Protein AF-A0A821XQ52-F1 (afdb_monomer)

Radius of gyration: 34.26 Å; Cα contacts (8 Å, |Δi|>4): 107; chains: 1; bounding box: 62×86×91 Å

Foldseek 3Di:
DDPPDDLVNLVVVLVVLCVVCCLQPPPPDPNVPPPVSNLVSLVVSVVSNCVPPVPDDSVVSVVVVVVVVVVVVVVVVVVVVVPPPDDDDDDDDDDDDDDDDDDDDDDDDDDPVVVVVVVVVVVVVVVVVVVDDPDDPDPPPLADPVLVVLVVVLVVLVPDPDADPVSVVVNVVSVVVSVVRSVVSVVVVLVVLQVCCCVPPVDNPVSVVVVDPDDPPCPPLDDVDDDDDDPVSVVVSVVVVVCVVPVPPPPPPDDDDDDDDDDDDDDDDDPDDPDDVVVVVVVVVVDDPDDDDDPVRDDD

Solvent-accessible surface area (backbone atoms only — not comparable to full-atom values): 19210 Å² total; per-residue (Å²): 130,84,80,79,81,48,74,67,59,44,50,51,53,34,51,54,52,53,66,76,38,47,38,75,76,38,84,85,37,84,47,36,82,36,66,66,57,32,52,56,58,46,45,55,42,35,59,55,40,35,76,78,40,79,83,69,46,63,68,55,48,50,50,51,53,50,51,52,52,50,53,51,54,50,52,56,51,54,56,66,55,64,70,75,76,76,86,91,75,90,80,89,84,91,81,85,88,81,93,76,79,96,71,88,81,80,80,81,82,77,53,72,67,61,52,51,50,53,52,52,55,49,50,53,54,50,64,67,48,70,81,60,82,84,78,78,81,82,76,72,62,69,59,47,73,71,41,51,51,45,50,51,53,48,52,56,60,66,68,49,88,78,72,54,75,65,54,52,53,51,49,55,50,44,54,55,51,37,52,54,42,45,56,47,28,51,50,52,51,52,49,49,48,40,51,50,26,38,74,77,65,71,26,67,68,58,23,52,56,72,73,48,91,69,83,72,89,68,85,79,74,82,58,99,60,78,88,69,83,47,75,66,48,48,51,50,52,52,50,52,50,51,46,62,73,66,55,67,76,74,82,79,86,80,86,80,81,88,79,89,81,89,86,90,87,85,91,78,81,87,81,71,76,80,82,54,64,70,60,52,53,58,50,58,72,68,51,77,89,67,76,80,81,54,95,82,77,68,85,133

InterPro domains:
  IPR006578 MADF domain [PF10545] (16-82)
  IPR006578 MADF domain [PS51029] (13-111)

Mean predicted aligned error: 22.9 Å

Secondary structure (DSSP, 8-state):
------HHHHHHHHHHHHHH-GGGT-TTSGGGS-HHHHHHHHHHHHHHHHTT-TT--HHHHHHHHHHHHHHHHHHHHHHHHHTTS--------------------------HHHHHHHHHHHHHHHHHHTTS-----S---S--HHHHHHHHHHHHHHH-SS--HHHHHHHHHHHHHHHHHHHHHHHHHHHHHHHHHHHHH--HHHHHHHH--S--S-SS---SSS---SHHHHHHHHHHHHHHHH--------S----------------PPP--HHHHHHHHTTS-SSPPPPTT----

pLDDT: mean 71.16, std 21.36, range [28.14, 96.19]

Structure (mmCIF, N/CA/C/O backbone):
data_AF-A0A821XQ52-F1
#
_entry.id   AF-A0A821XQ52-F1
#
loop_
_atom_site.group_PDB
_atom_site.id
_atom_site.type_symbol
_atom_site.label_atom_id
_atom_site.label_alt_id
_atom_site.label_comp_id
_atom_site.label_asym_id
_atom_site.label_entity_id
_atom_site.label_seq_id
_atom_site.pdbx_PDB_ins_code
_atom_site.Cartn_x
_atom_site.Cartn_y
_atom_site.Cartn_z
_atom_site.occupancy
_atom_site.B_iso_or_equiv
_atom_site.auth_seq_id
_atom_site.auth_comp_id
_atom_site.auth_asym_id
_atom_site.auth_atom_id
_atom_site.pdbx_PDB_model_num
ATOM 1 N N . MET A 1 1 ? -19.245 -37.315 16.514 1.00 35.66 1 MET A N 1
ATOM 2 C CA . MET A 1 1 ? -18.628 -36.003 16.804 1.00 35.66 1 MET A CA 1
ATOM 3 C C . MET A 1 1 ? -18.361 -35.359 15.457 1.00 35.66 1 MET A C 1
ATOM 5 O O . MET A 1 1 ? -17.835 -36.054 14.602 1.00 35.66 1 MET A O 1
ATOM 9 N N . ALA A 1 2 ? -18.844 -34.142 15.206 1.00 44.97 2 ALA A N 1
ATOM 10 C CA . ALA A 1 2 ? -18.609 -33.481 13.924 1.00 44.97 2 ALA A CA 1
ATOM 11 C C . ALA A 1 2 ? -17.132 -33.069 13.859 1.00 44.97 2 ALA A C 1
ATOM 13 O O . ALA A 1 2 ? -16.695 -32.294 14.709 1.00 44.97 2 ALA A O 1
ATOM 14 N N . ASP A 1 3 ? -16.378 -33.626 12.909 1.00 58.25 3 ASP A N 1
ATOM 15 C CA . ASP A 1 3 ? -15.001 -33.203 12.652 1.00 58.25 3 ASP A CA 1
ATOM 16 C C . ASP A 1 3 ? -14.993 -31.704 12.347 1.00 58.25 3 ASP A C 1
ATOM 18 O O . ASP A 1 3 ? -15.729 -31.215 11.485 1.00 58.25 3 ASP A O 1
ATOM 22 N N . ILE A 1 4 ? -14.189 -30.957 13.101 1.00 62.50 4 ILE A N 1
ATOM 23 C CA . ILE A 1 4 ? -13.993 -29.529 12.870 1.00 62.50 4 ILE A CA 1
ATOM 24 C C . ILE A 1 4 ? -13.098 -29.418 11.639 1.00 62.50 4 ILE A C 1
ATOM 26 O O . ILE A 1 4 ? -11.881 -29.541 11.745 1.00 62.50 4 ILE A O 1
ATOM 30 N N . LEU A 1 5 ? -13.717 -29.210 10.477 1.00 69.75 5 LEU A N 1
ATOM 31 C CA . LEU A 1 5 ? -13.026 -29.019 9.205 1.00 69.75 5 LEU A CA 1
ATOM 32 C C . LEU A 1 5 ? -12.037 -27.849 9.330 1.00 69.75 5 LEU A C 1
ATOM 34 O O . LEU A 1 5 ? -12.434 -26.708 9.588 1.00 69.75 5 LEU A O 1
ATOM 38 N N . THR A 1 6 ? -10.746 -28.123 9.178 1.00 83.62 6 THR A N 1
ATOM 39 C CA . THR A 1 6 ? -9.706 -27.097 9.293 1.00 83.62 6 THR A CA 1
ATOM 40 C C . THR A 1 6 ? -9.510 -26.369 7.962 1.00 83.62 6 THR A C 1
ATOM 42 O O . THR A 1 6 ? -9.661 -26.952 6.889 1.00 83.62 6 THR A O 1
ATOM 45 N N . GLU A 1 7 ? -9.105 -25.091 8.003 1.00 84.38 7 GLU A N 1
ATOM 46 C CA . GLU A 1 7 ? -8.807 -24.312 6.783 1.00 84.38 7 GLU A CA 1
ATOM 47 C C . GLU A 1 7 ? -7.778 -25.035 5.896 1.00 84.38 7 GLU A C 1
ATOM 49 O O . GLU A 1 7 ? -7.860 -25.008 4.670 1.00 84.38 7 GLU A O 1
ATOM 54 N N . ARG A 1 8 ? -6.820 -25.732 6.524 1.00 83.00 8 ARG A N 1
ATOM 55 C CA . ARG A 1 8 ? -5.781 -26.498 5.831 1.00 83.00 8 ARG A CA 1
ATOM 56 C C . ARG A 1 8 ? -6.376 -27.606 4.962 1.00 83.00 8 ARG A C 1
ATOM 58 O O . ARG A 1 8 ? -5.955 -27.741 3.819 1.00 83.00 8 ARG A O 1
ATOM 65 N N . GLU A 1 9 ? -7.322 -28.381 5.482 1.00 84.69 9 GLU A N 1
ATOM 66 C CA . GLU A 1 9 ? -7.940 -29.499 4.753 1.00 84.69 9 GLU A CA 1
ATOM 67 C C . GLU A 1 9 ? -8.719 -28.998 3.538 1.00 84.69 9 GLU A C 1
ATOM 69 O O . GLU A 1 9 ? -8.549 -29.505 2.432 1.00 84.69 9 GLU A O 1
ATOM 74 N N . VAL A 1 10 ? -9.463 -27.905 3.703 1.00 85.62 10 VAL A N 1
ATOM 75 C CA . VAL A 1 10 ? -10.204 -27.282 2.599 1.00 85.62 10 VAL A CA 1
ATOM 76 C C . VAL A 1 10 ? -9.278 -26.754 1.506 1.00 85.62 10 VAL A C 1
ATOM 78 O O . VAL A 1 10 ? -9.606 -26.836 0.323 1.00 85.62 10 VAL A O 1
ATOM 81 N N . LEU A 1 11 ? -8.103 -26.232 1.864 1.00 87.69 11 LEU A N 1
ATOM 82 C CA . LEU A 1 11 ? -7.122 -25.780 0.876 1.00 87.69 11 LEU A CA 1
ATOM 83 C C . LEU A 1 11 ? -6.471 -26.933 0.111 1.00 87.69 11 LEU A C 1
ATOM 85 O O . LEU A 1 11 ? -6.160 -26.763 -1.068 1.00 87.69 11 LEU A O 1
ATOM 89 N N . VAL A 1 12 ? -6.298 -28.095 0.743 1.00 88.12 12 VAL A N 1
ATOM 90 C CA . VAL A 1 12 ? -5.835 -29.310 0.059 1.00 88.12 12 VAL A CA 1
ATOM 91 C C . VAL A 1 12 ? -6.861 -29.751 -0.984 1.00 88.12 12 VAL A C 1
ATOM 93 O O . VAL A 1 12 ? -6.487 -29.990 -2.132 1.00 88.12 12 VAL A O 1
ATOM 96 N N . ASP A 1 13 ? -8.147 -29.757 -0.633 1.00 83.44 13 ASP A N 1
ATOM 97 C CA . ASP A 1 13 ? -9.227 -30.088 -1.571 1.00 83.44 13 ASP A CA 1
ATOM 98 C C . ASP A 1 13 ? -9.314 -29.075 -2.725 1.00 83.44 13 ASP A C 1
ATOM 100 O O . ASP A 1 13 ? -9.458 -29.446 -3.891 1.00 83.44 13 ASP A O 1
ATOM 104 N N . VAL A 1 14 ? -9.150 -27.781 -2.429 1.00 86.25 14 VAL A N 1
ATOM 105 C CA . VAL A 1 14 ? -9.081 -26.714 -3.443 1.00 86.25 14 VAL A CA 1
ATOM 106 C C . VAL A 1 14 ? -7.899 -26.915 -4.393 1.00 86.25 14 VAL A C 1
ATOM 108 O O . VAL A 1 14 ? -8.052 -26.696 -5.595 1.00 86.25 14 VAL A O 1
ATOM 111 N N . LEU A 1 15 ? -6.732 -27.325 -3.888 1.00 88.69 15 LEU A N 1
ATOM 112 C CA . LEU A 1 15 ? -5.552 -27.610 -4.710 1.00 88.69 15 LEU A CA 1
ATOM 113 C C . LEU A 1 15 ? -5.745 -28.848 -5.590 1.00 88.69 15 LEU A C 1
ATOM 115 O O . LEU A 1 15 ? -5.344 -28.818 -6.754 1.00 88.69 15 LEU A O 1
ATOM 119 N N . ALA A 1 16 ? -6.374 -29.900 -5.059 1.00 86.88 16 ALA A N 1
ATOM 120 C CA . ALA A 1 16 ? -6.722 -31.093 -5.826 1.00 86.88 16 ALA A CA 1
ATOM 121 C C . ALA A 1 16 ? -7.652 -30.731 -6.994 1.00 86.88 16 ALA A C 1
ATOM 123 O O . ALA A 1 16 ? -7.306 -30.972 -8.148 1.00 86.88 16 ALA A O 1
ATOM 124 N N . LEU A 1 17 ? -8.745 -30.015 -6.708 1.00 83.94 17 LEU A N 1
ATOM 125 C CA . LEU A 1 17 ? -9.670 -29.523 -7.732 1.00 83.94 17 LEU A CA 1
ATOM 126 C C . LEU A 1 17 ? -8.962 -28.638 -8.759 1.00 83.94 17 LEU A C 1
ATOM 128 O O . LEU A 1 17 ? -9.142 -28.802 -9.957 1.00 83.94 17 LEU A O 1
ATOM 132 N N . TYR A 1 18 ? -8.132 -27.699 -8.311 1.00 87.00 18 TYR A N 1
ATOM 133 C CA . TYR A 1 18 ? -7.408 -26.800 -9.204 1.00 87.00 18 TYR A CA 1
ATOM 134 C C . TYR A 1 18 ? -6.480 -27.548 -10.180 1.00 87.00 18 TYR A C 1
ATOM 136 O O . TYR A 1 18 ? -6.366 -27.136 -11.337 1.00 87.00 18 TYR A O 1
ATOM 144 N N . LYS A 1 19 ? -5.859 -28.654 -9.752 1.00 86.56 19 LYS A N 1
ATOM 145 C CA . LYS A 1 19 ? -5.036 -29.505 -10.622 1.00 86.56 19 LYS A CA 1
ATOM 146 C C . LYS A 1 19 ? -5.864 -30.159 -11.733 1.00 86.56 19 LYS A C 1
ATOM 148 O O . LYS A 1 19 ? -5.394 -30.211 -12.867 1.00 86.56 19 LYS A O 1
ATOM 153 N N . ASP A 1 20 ? -7.097 -30.558 -11.432 1.00 85.62 20 ASP A N 1
ATOM 154 C CA . ASP A 1 20 ? -8.002 -31.240 -12.367 1.00 85.62 20 ASP A CA 1
ATOM 155 C C . ASP A 1 20 ? -8.626 -30.306 -13.422 1.00 85.62 20 ASP A C 1
ATOM 157 O O . ASP A 1 20 ? -9.220 -30.773 -14.394 1.00 85.62 20 ASP A O 1
ATOM 161 N N . PHE A 1 21 ? -8.468 -28.982 -13.285 1.00 85.25 21 PHE A N 1
ATOM 162 C CA . PHE A 1 21 ? -8.958 -27.993 -14.253 1.00 85.25 21 PHE A CA 1
ATOM 163 C C . PHE A 1 21 ? -7.809 -27.337 -15.044 1.00 85.25 21 PHE A C 1
ATOM 165 O O . PHE A 1 21 ? -7.445 -26.193 -14.749 1.00 85.25 21 PHE A O 1
ATOM 172 N N . PRO A 1 22 ? -7.278 -27.985 -16.103 1.00 86.38 22 PRO A N 1
ATOM 173 C CA . PRO A 1 22 ? -6.181 -27.445 -16.918 1.00 86.38 22 PRO A CA 1
ATOM 174 C C . PRO A 1 22 ? -6.518 -26.089 -17.547 1.00 86.38 22 PRO A C 1
ATOM 176 O O . PRO A 1 22 ? -5.654 -25.228 -17.653 1.00 86.38 22 PRO A O 1
ATOM 179 N N . CYS A 1 23 ? -7.794 -25.805 -17.827 1.00 86.50 23 CYS A N 1
ATOM 180 C CA . CYS A 1 23 ? -8.235 -24.484 -18.291 1.00 86.50 23 CYS A CA 1
ATOM 181 C C . CYS A 1 23 ? -7.887 -23.310 -17.344 1.00 86.50 23 CYS A C 1
ATOM 183 O O . CYS A 1 23 ? -7.965 -22.152 -17.754 1.00 86.50 23 CYS A O 1
ATOM 185 N N . LEU A 1 24 ? -7.509 -23.571 -16.085 1.00 86.81 24 LEU A N 1
ATOM 186 C CA . LEU A 1 24 ? -7.112 -22.548 -15.113 1.00 86.81 24 LEU A CA 1
ATOM 187 C C . LEU A 1 24 ? -5.610 -22.245 -15.099 1.00 86.81 24 LEU A C 1
ATOM 189 O O . LEU A 1 24 ? -5.211 -21.210 -14.547 1.00 86.81 24 LEU A O 1
ATOM 193 N N . TRP A 1 25 ? -4.776 -23.128 -15.647 1.00 89.12 25 TRP A N 1
ATOM 194 C CA . TRP A 1 25 ? -3.326 -23.057 -15.461 1.00 89.12 25 TRP A CA 1
ATOM 195 C C . TRP A 1 25 ? -2.493 -23.492 -16.661 1.00 89.12 25 TRP A C 1
ATOM 197 O O . TRP A 1 25 ? -1.389 -22.977 -16.812 1.00 89.12 25 TRP A O 1
ATOM 207 N N . ASP A 1 26 ? -3.008 -24.366 -17.519 1.00 87.56 26 ASP A N 1
ATOM 208 C CA . ASP A 1 26 ? -2.356 -24.748 -18.763 1.00 87.56 26 ASP A CA 1
ATOM 209 C C . ASP A 1 26 ? -2.713 -23.753 -19.868 1.00 87.56 26 ASP A C 1
ATOM 211 O O . ASP A 1 26 ? -3.860 -23.652 -20.304 1.00 87.56 26 ASP A O 1
ATOM 215 N N . THR A 1 27 ? -1.706 -23.013 -20.324 1.00 87.88 27 THR A N 1
ATOM 216 C CA . THR A 1 27 ? -1.820 -22.047 -21.421 1.00 87.88 27 THR A CA 1
ATOM 217 C C . THR A 1 27 ? -2.123 -22.695 -22.767 1.00 87.88 27 THR A C 1
ATOM 219 O O . THR A 1 27 ? -2.628 -22.014 -23.656 1.00 87.88 27 THR A O 1
ATOM 222 N N . SER A 1 28 ? -1.814 -23.984 -22.917 1.00 89.06 28 SER A N 1
ATOM 223 C CA . SER A 1 28 ? -2.001 -24.754 -24.151 1.00 89.06 28 SER A CA 1
ATOM 224 C C . SER A 1 28 ? -3.420 -25.308 -24.280 1.00 89.06 28 SER A C 1
ATOM 226 O O . SER A 1 28 ? -3.830 -25.725 -25.360 1.00 89.06 28 SER A O 1
ATOM 228 N N . HIS A 1 29 ? -4.189 -25.309 -23.189 1.00 85.38 29 HIS A N 1
ATOM 229 C CA . HIS A 1 29 ? -5.531 -25.867 -23.161 1.00 85.38 29 HIS A CA 1
ATOM 230 C C . HIS A 1 29 ? -6.527 -24.963 -23.906 1.00 85.38 29 HIS A C 1
ATOM 232 O O . HIS A 1 29 ? -6.621 -23.766 -23.638 1.00 85.38 29 HIS A O 1
ATOM 238 N N . GLU A 1 30 ? -7.366 -25.537 -24.770 1.00 84.56 30 GLU A N 1
ATOM 239 C CA . GLU A 1 30 ? -8.312 -24.802 -25.634 1.00 84.56 30 GLU A CA 1
ATOM 240 C C . GLU A 1 30 ? -9.220 -23.832 -24.854 1.00 84.56 30 GLU A C 1
ATOM 242 O O . GLU A 1 30 ? -9.450 -22.683 -25.236 1.00 84.56 30 GLU A O 1
ATOM 247 N N . LEU A 1 31 ? -9.705 -24.278 -23.692 1.00 81.50 31 LEU A N 1
ATOM 248 C CA . LEU A 1 31 ? -10.578 -23.489 -22.819 1.00 81.50 31 LEU A CA 1
ATOM 249 C C . LEU A 1 31 ? -9.848 -22.448 -21.947 1.00 81.50 31 LEU A C 1
ATOM 251 O O . LEU A 1 31 ? -10.515 -21.710 -21.221 1.00 81.50 31 LEU A O 1
ATOM 255 N N . TYR A 1 32 ? -8.515 -22.348 -22.006 1.00 81.44 32 TYR A N 1
ATOM 256 C CA . TYR A 1 32 ? -7.740 -21.372 -21.228 1.00 81.44 32 TYR A CA 1
ATOM 257 C C . TYR A 1 32 ? -8.038 -19.926 -21.646 1.00 81.44 32 TYR A C 1
ATOM 259 O O . TYR A 1 32 ? -8.211 -19.033 -20.809 1.00 81.44 32 TYR A O 1
ATOM 267 N N . CYS A 1 33 ? -8.173 -19.685 -22.951 1.00 81.31 33 CYS A N 1
ATOM 268 C CA . CYS A 1 33 ? -8.518 -18.368 -23.488 1.00 81.31 33 CYS A CA 1
ATOM 269 C C . CYS A 1 33 ? -9.992 -17.998 -23.241 1.00 81.31 33 CYS A C 1
ATOM 271 O O . CYS A 1 33 ? -10.353 -16.818 -23.267 1.00 81.31 33 CYS A O 1
ATOM 273 N N . ASN A 1 34 ? -10.852 -18.976 -22.935 1.00 86.44 34 ASN A N 1
ATOM 274 C CA . ASN A 1 34 ? -12.275 -18.752 -22.715 1.00 86.44 34 ASN A CA 1
ATOM 275 C C . ASN A 1 34 ? -12.549 -18.237 -21.287 1.00 86.44 34 ASN A C 1
ATOM 277 O O . ASN A 1 34 ? -12.426 -18.947 -20.284 1.00 86.44 34 ASN A O 1
ATOM 281 N N . ARG A 1 35 ? -12.963 -16.968 -21.182 1.00 84.69 35 ARG A N 1
ATOM 282 C CA . ARG A 1 35 ? -13.278 -16.311 -19.902 1.00 84.69 35 ARG A CA 1
ATOM 283 C C . ARG A 1 35 ? -14.399 -17.016 -19.134 1.00 84.69 35 ARG A C 1
ATOM 285 O O . ARG A 1 35 ? -14.292 -17.151 -17.915 1.00 84.69 35 ARG A O 1
ATOM 292 N N . ASP A 1 36 ? -15.438 -17.462 -19.824 1.00 83.06 36 ASP A N 1
ATOM 293 C CA . ASP A 1 36 ? -16.618 -18.055 -19.197 1.00 83.06 36 ASP A CA 1
ATOM 294 C C . ASP A 1 36 ? -16.350 -19.488 -18.749 1.00 83.06 36 ASP A C 1
ATOM 296 O O . ASP A 1 36 ? -16.793 -19.892 -17.6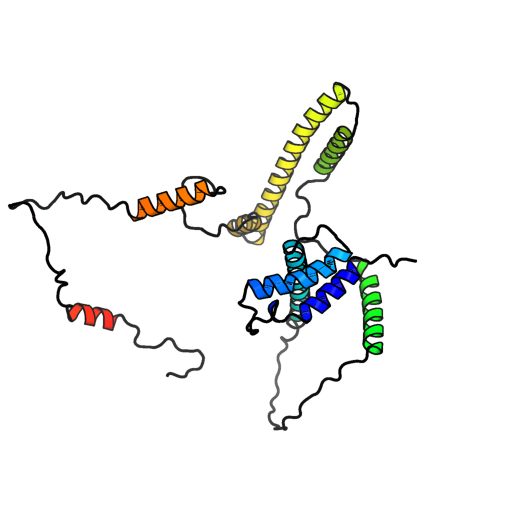75 1.00 83.06 36 ASP A O 1
ATOM 300 N N . ALA A 1 37 ? -15.560 -20.246 -19.514 1.00 79.81 37 ALA A N 1
ATOM 301 C CA . ALA A 1 37 ? -15.082 -21.562 -19.094 1.00 79.81 37 ALA A CA 1
ATOM 302 C C . ALA A 1 37 ? -14.232 -21.469 -17.815 1.00 79.81 37 ALA A C 1
ATOM 304 O O . ALA A 1 37 ? -14.494 -22.189 -16.853 1.00 79.81 37 ALA A O 1
ATOM 305 N N . ARG A 1 38 ? -13.296 -20.512 -17.742 1.00 86.25 38 ARG A N 1
ATOM 306 C CA . ARG A 1 38 ? -12.479 -20.291 -16.536 1.00 86.25 38 ARG A CA 1
ATOM 307 C C . ARG A 1 38 ? -13.288 -19.842 -15.327 1.00 86.25 38 ARG A C 1
ATOM 309 O O . ARG A 1 38 ? -13.040 -20.304 -14.218 1.00 86.25 38 ARG A O 1
ATOM 316 N N . ASN A 1 39 ? -14.246 -18.934 -15.510 1.00 87.56 39 ASN A N 1
ATOM 317 C CA . ASN A 1 39 ? -15.094 -18.490 -14.403 1.00 87.56 39 ASN A CA 1
ATOM 318 C C . ASN A 1 39 ? -15.976 -19.631 -13.876 1.00 87.56 39 ASN A C 1
ATOM 320 O O . ASN A 1 39 ? -16.121 -19.752 -12.662 1.00 87.56 39 ASN A O 1
ATOM 324 N N . ARG A 1 40 ? -16.505 -20.490 -14.762 1.00 85.94 40 ARG A N 1
ATOM 325 C CA . ARG A 1 40 ? -17.231 -21.707 -14.369 1.00 85.94 40 ARG A CA 1
ATOM 326 C C . ARG A 1 40 ? -16.332 -22.681 -13.608 1.00 85.94 40 ARG A C 1
ATOM 328 O O . ARG A 1 40 ? -16.716 -23.137 -12.540 1.00 85.94 40 ARG A O 1
ATOM 335 N N . ALA A 1 41 ? -15.119 -22.930 -14.096 1.00 84.88 41 ALA A N 1
ATOM 336 C CA . ALA A 1 41 ? -14.163 -23.801 -13.414 1.00 84.88 41 ALA A CA 1
ATOM 337 C C . ALA A 1 41 ? -13.756 -23.264 -12.029 1.00 84.88 41 ALA A C 1
ATOM 339 O O . ALA A 1 41 ? -13.658 -24.035 -11.086 1.00 84.88 41 ALA A O 1
ATOM 340 N N . LEU A 1 42 ? -13.600 -21.945 -11.854 1.00 87.31 42 LEU A N 1
ATOM 341 C CA . LEU A 1 42 ? -13.282 -21.331 -10.551 1.00 87.31 42 LEU A CA 1
ATOM 342 C C . LEU A 1 42 ? -14.433 -21.349 -9.541 1.00 87.31 42 LEU A C 1
ATOM 344 O O . LEU A 1 42 ? -14.193 -21.199 -8.341 1.00 87.31 42 LEU A O 1
ATOM 348 N N . GLN A 1 43 ? -15.669 -21.521 -10.003 1.00 87.50 43 GLN A N 1
ATOM 349 C CA . GLN A 1 43 ? -16.825 -21.649 -9.125 1.00 87.50 43 GLN A CA 1
ATOM 350 C C . GLN A 1 43 ? -16.755 -22.954 -8.312 1.00 87.50 43 GLN A C 1
ATOM 352 O O . GLN A 1 43 ? -17.134 -22.957 -7.147 1.00 87.50 43 GLN A O 1
ATOM 357 N N . ILE A 1 44 ? -16.153 -24.012 -8.864 1.00 81.88 44 ILE A N 1
ATOM 358 C CA . ILE A 1 44 ? -16.046 -25.327 -8.216 1.00 81.88 44 ILE A CA 1
ATOM 359 C C . ILE A 1 44 ? -15.117 -25.285 -6.977 1.00 81.88 44 ILE A C 1
ATOM 361 O O . ILE A 1 44 ? -15.570 -25.633 -5.883 1.00 81.88 44 ILE A O 1
ATOM 365 N N . PRO A 1 45 ? -13.868 -24.773 -7.052 1.00 84.88 45 PRO A N 1
ATOM 366 C CA . PRO A 1 45 ? -13.046 -24.546 -5.862 1.00 84.88 45 PRO A CA 1
ATOM 367 C C . PRO A 1 45 ? -13.655 -23.548 -4.870 1.00 84.88 45 PRO A C 1
ATOM 369 O O . PRO A 1 45 ? -13.436 -23.661 -3.666 1.00 84.88 45 PRO A O 1
ATOM 372 N N . ARG A 1 46 ? -14.440 -22.572 -5.346 1.00 89.25 46 ARG A N 1
ATOM 373 C CA . ARG A 1 46 ? -15.158 -21.634 -4.472 1.00 89.25 46 ARG A CA 1
ATOM 374 C C . ARG A 1 46 ? -16.249 -22.325 -3.667 1.00 89.25 46 ARG A C 1
ATOM 376 O O . ARG A 1 46 ? -16.349 -22.074 -2.470 1.00 89.25 46 ARG A O 1
ATOM 383 N N . ASP A 1 47 ? -17.017 -23.210 -4.286 1.00 83.00 47 ASP A N 1
ATOM 384 C CA . ASP A 1 47 ? -18.044 -23.986 -3.594 1.00 83.00 47 ASP A CA 1
ATOM 385 C C . ASP A 1 47 ? -17.411 -24.929 -2.562 1.00 83.00 47 ASP A C 1
ATOM 387 O O . ASP A 1 47 ? -17.916 -25.047 -1.444 1.00 83.00 47 ASP A O 1
ATOM 391 N N . CYS A 1 48 ? -16.243 -25.502 -2.870 1.00 81.25 48 CYS A N 1
ATOM 392 C CA . CYS A 1 48 ? -15.446 -26.259 -1.904 1.00 81.25 48 CYS A CA 1
ATOM 393 C C . CYS A 1 48 ? -15.022 -25.393 -0.706 1.00 81.25 48 CYS A C 1
ATOM 395 O O . CYS A 1 48 ? -15.238 -25.771 0.443 1.00 81.25 48 CYS A O 1
ATOM 397 N N . HIS A 1 49 ? -14.503 -24.190 -0.961 1.00 83.62 49 HIS A N 1
ATOM 398 C CA . HIS A 1 49 ? -14.084 -23.271 0.099 1.00 83.62 49 HIS A CA 1
ATOM 399 C C . HIS A 1 49 ? -15.259 -22.695 0.907 1.00 83.62 49 HIS A C 1
ATOM 401 O O . HIS A 1 49 ? -15.109 -22.360 2.084 1.00 83.62 49 HIS A O 1
ATOM 407 N N . SER A 1 50 ? -16.453 -22.616 0.312 1.00 85.12 50 SER A N 1
ATOM 408 C CA . SER A 1 50 ? -17.662 -22.139 0.992 1.00 85.12 50 SER A CA 1
ATOM 409 C C . SER A 1 50 ? -18.108 -23.033 2.155 1.00 85.12 50 SER A C 1
ATOM 411 O O . SER A 1 50 ? -18.834 -22.572 3.036 1.00 85.12 50 SER A O 1
ATOM 413 N N . ARG A 1 51 ? -17.634 -24.290 2.185 1.00 80.00 51 ARG A N 1
ATOM 414 C CA . ARG A 1 51 ? -17.840 -25.238 3.292 1.00 80.00 51 ARG A CA 1
ATOM 415 C C . ARG A 1 51 ? -17.157 -24.787 4.585 1.00 80.00 51 ARG A C 1
ATOM 417 O O . ARG A 1 51 ? -17.624 -25.149 5.658 1.00 80.00 51 ARG A O 1
ATOM 424 N N . PHE A 1 52 ? -16.090 -23.996 4.471 1.00 81.94 52 PHE A N 1
ATOM 425 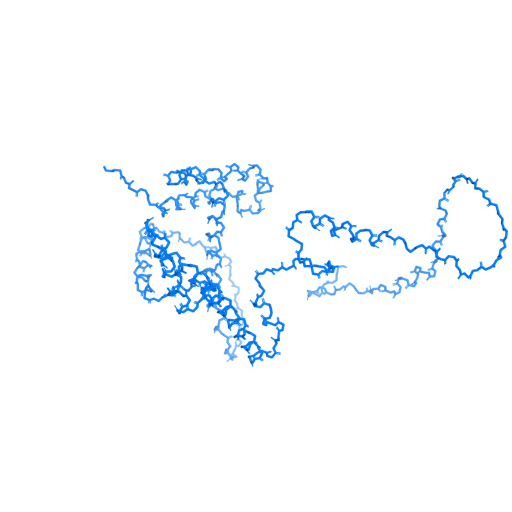C CA . PHE A 1 52 ? -15.376 -23.387 5.594 1.00 81.94 52 PHE A CA 1
ATOM 426 C C . PHE A 1 52 ? -15.797 -21.926 5.799 1.00 81.94 52 PHE A C 1
ATOM 428 O O . PHE A 1 52 ? -16.244 -21.561 6.881 1.00 81.94 52 PHE A O 1
ATOM 435 N N . ASP A 1 53 ? -15.756 -21.114 4.735 1.00 83.44 53 ASP A N 1
ATOM 436 C CA . ASP A 1 53 ? -16.103 -19.688 4.782 1.00 83.44 53 ASP A CA 1
ATOM 437 C C . ASP A 1 53 ? -17.289 -19.365 3.871 1.00 83.44 53 ASP A C 1
ATOM 439 O O . ASP A 1 53 ? -17.150 -19.167 2.662 1.00 83.44 53 ASP A O 1
ATOM 443 N N . ARG A 1 54 ? -18.480 -19.227 4.464 1.00 83.56 54 ARG A N 1
ATOM 444 C CA . ARG A 1 54 ? -19.732 -18.997 3.718 1.00 83.56 54 ARG A CA 1
ATOM 445 C C . ARG A 1 54 ? -19.768 -17.672 2.939 1.00 83.56 54 ARG A C 1
ATOM 447 O O . ARG A 1 54 ? -20.573 -17.524 2.023 1.00 83.56 54 ARG A O 1
ATOM 454 N N . SER A 1 55 ? -18.918 -16.707 3.287 1.00 85.31 55 SER A N 1
ATOM 455 C CA . SER A 1 55 ? -18.847 -15.382 2.656 1.00 85.31 55 SER A CA 1
ATOM 456 C C . SER A 1 55 ? -17.829 -15.284 1.513 1.00 85.31 55 SER A C 1
ATOM 458 O O . SER A 1 55 ? -17.682 -14.205 0.935 1.00 85.31 55 SER A O 1
ATOM 460 N N . ILE A 1 56 ? -17.129 -16.373 1.164 1.00 86.81 56 ILE A N 1
ATOM 461 C CA . ILE A 1 56 ? -16.032 -16.307 0.197 1.00 86.81 56 ILE A CA 1
ATOM 462 C C . ILE A 1 56 ? -16.508 -16.013 -1.236 1.00 86.81 56 ILE A C 1
ATOM 464 O O . ILE A 1 56 ? -17.411 -16.661 -1.787 1.00 86.81 56 ILE A O 1
ATOM 468 N N . THR A 1 57 ? -15.861 -15.032 -1.873 1.00 92.31 57 THR A N 1
ATOM 469 C CA . THR A 1 57 ? -16.108 -14.680 -3.275 1.00 92.31 57 THR A CA 1
ATOM 470 C C . THR A 1 57 ? -15.132 -15.388 -4.216 1.00 92.31 57 THR A C 1
ATOM 472 O O . THR A 1 57 ? -14.030 -15.781 -3.836 1.00 92.31 57 THR A O 1
ATOM 475 N N . VAL A 1 58 ? -15.488 -15.496 -5.501 1.00 87.94 58 VAL A N 1
ATOM 476 C CA . VAL A 1 58 ? -14.594 -16.052 -6.540 1.00 87.94 58 VAL A CA 1
ATOM 477 C C . VAL A 1 58 ? -13.264 -15.285 -6.614 1.00 87.94 58 VAL A C 1
ATOM 479 O O . VAL A 1 58 ? -12.221 -15.865 -6.907 1.00 87.94 58 VAL A O 1
ATOM 482 N N . ASN A 1 59 ? -13.269 -13.982 -6.314 1.00 90.81 59 ASN A N 1
ATOM 483 C CA . ASN A 1 59 ? -12.051 -13.172 -6.289 1.00 90.81 59 ASN A CA 1
ATOM 484 C C . ASN A 1 59 ? -11.123 -13.540 -5.127 1.00 90.81 59 ASN A C 1
ATOM 486 O O . ASN A 1 59 ? -9.907 -13.447 -5.279 1.00 90.81 59 ASN A O 1
ATOM 490 N N . ASP A 1 60 ? -11.667 -13.975 -3.995 1.00 90.94 60 ASP A N 1
ATOM 491 C CA . ASP A 1 60 ? -10.867 -14.387 -2.841 1.00 90.94 60 ASP A CA 1
ATOM 492 C C . ASP A 1 60 ? -10.201 -15.740 -3.095 1.00 90.94 60 ASP A C 1
ATOM 494 O O . ASP A 1 60 ? -9.018 -15.903 -2.812 1.00 90.94 60 ASP A O 1
ATOM 498 N N . VAL A 1 61 ? -10.903 -16.660 -3.761 1.00 89.25 61 VAL A N 1
ATOM 499 C CA . VAL A 1 61 ? -10.329 -17.934 -4.226 1.00 89.25 61 VAL A CA 1
ATOM 500 C C . VAL A 1 61 ? -9.235 -17.695 -5.265 1.00 89.25 61 VAL A C 1
ATOM 502 O O . VAL A 1 61 ? -8.155 -18.269 -5.159 1.00 89.25 61 VAL A O 1
ATOM 505 N N . LYS A 1 62 ? -9.453 -16.778 -6.222 1.00 91.38 62 LYS A N 1
ATOM 506 C CA . LYS A 1 62 ? -8.407 -16.348 -7.171 1.00 91.38 62 LYS A CA 1
ATOM 507 C C . LYS A 1 62 ? -7.173 -15.814 -6.444 1.00 91.38 62 LYS A C 1
ATOM 509 O O . LYS A 1 62 ? -6.059 -16.201 -6.783 1.00 91.38 62 LYS A O 1
ATOM 514 N N . LYS A 1 63 ? -7.360 -14.953 -5.435 1.00 92.75 63 LYS A N 1
ATOM 515 C CA . LYS A 1 63 ? -6.256 -14.440 -4.608 1.00 92.75 63 LYS A CA 1
ATOM 516 C C . LYS A 1 63 ? -5.554 -15.562 -3.848 1.00 92.75 63 LYS A C 1
ATOM 518 O O . LYS A 1 63 ? -4.332 -15.562 -3.793 1.00 92.75 63 LYS A O 1
ATOM 523 N N . LYS A 1 64 ? -6.296 -16.522 -3.289 1.00 91.88 64 LYS A N 1
ATOM 524 C CA . LYS A 1 64 ? -5.717 -17.662 -2.568 1.00 91.88 64 LYS A CA 1
ATOM 525 C C . LYS A 1 64 ? -4.862 -18.523 -3.499 1.00 91.88 64 LYS A C 1
ATOM 527 O O . LYS A 1 64 ? -3.725 -18.819 -3.154 1.00 91.88 64 LYS A O 1
ATOM 532 N N . ILE A 1 65 ? -5.362 -18.838 -4.695 1.00 91.94 65 ILE A N 1
ATOM 533 C CA . ILE A 1 65 ? -4.613 -19.568 -5.730 1.00 91.94 65 ILE A CA 1
ATOM 534 C C . ILE A 1 65 ? -3.363 -18.793 -6.152 1.00 91.94 65 ILE A C 1
ATOM 536 O O . ILE A 1 65 ? -2.286 -19.377 -6.225 1.00 91.94 65 ILE A O 1
ATOM 540 N N . GLU A 1 66 ? -3.466 -17.483 -6.387 1.00 91.06 66 GLU A N 1
ATOM 541 C CA . GLU A 1 66 ? -2.303 -16.681 -6.780 1.00 91.06 66 GLU A CA 1
ATOM 542 C C . GLU A 1 66 ? -1.252 -16.601 -5.667 1.00 91.06 66 GLU A C 1
ATOM 544 O O . GLU A 1 66 ? -0.061 -16.721 -5.942 1.00 91.06 66 GLU A O 1
ATOM 549 N N . ASN A 1 67 ? -1.677 -16.490 -4.407 1.00 91.00 67 ASN A N 1
ATOM 550 C CA . ASN A 1 67 ? -0.771 -16.553 -3.263 1.00 91.00 67 ASN A CA 1
ATOM 551 C C . ASN A 1 67 ? -0.065 -17.916 -3.179 1.00 91.00 67 ASN A C 1
ATOM 553 O O . ASN A 1 67 ? 1.141 -17.953 -2.956 1.00 91.00 67 ASN A O 1
ATOM 557 N N . MET A 1 68 ? -0.785 -19.023 -3.407 1.00 89.94 68 MET A N 1
ATOM 558 C CA . MET A 1 68 ? -0.194 -20.370 -3.439 1.00 89.94 68 MET A CA 1
ATOM 559 C C . MET A 1 68 ? 0.818 -20.518 -4.585 1.00 89.94 68 MET A C 1
ATOM 561 O O . MET A 1 68 ? 1.913 -21.028 -4.374 1.00 89.94 68 MET A O 1
ATOM 565 N N . ARG A 1 69 ? 0.511 -19.997 -5.782 1.00 88.94 69 ARG A N 1
ATOM 566 C CA . ARG A 1 69 ? 1.457 -19.960 -6.914 1.00 88.94 69 ARG A CA 1
ATOM 567 C C . ARG A 1 69 ? 2.688 -19.109 -6.608 1.00 88.94 69 ARG A C 1
ATOM 569 O O . ARG A 1 69 ? 3.793 -19.472 -6.996 1.00 88.94 69 ARG A O 1
ATOM 576 N N . ALA A 1 70 ? 2.505 -17.958 -5.963 1.00 86.12 70 ALA A N 1
ATOM 577 C CA . ALA A 1 70 ? 3.600 -17.068 -5.602 1.00 86.12 70 ALA A CA 1
ATOM 578 C C . ALA A 1 70 ? 4.543 -17.717 -4.582 1.00 86.12 70 ALA A C 1
ATOM 580 O O . ALA A 1 70 ? 5.752 -17.663 -4.790 1.00 86.12 70 ALA A O 1
ATOM 581 N N . ALA A 1 71 ? 3.993 -18.372 -3.554 1.00 86.38 71 ALA A N 1
ATOM 582 C CA . ALA A 1 71 ? 4.766 -19.143 -2.584 1.00 86.38 71 ALA A CA 1
ATOM 583 C C . ALA A 1 71 ? 5.555 -20.270 -3.270 1.00 86.38 71 ALA A C 1
ATOM 585 O O . ALA A 1 71 ? 6.772 -20.330 -3.135 1.00 86.38 71 ALA A O 1
ATOM 586 N N . TYR A 1 72 ? 4.895 -21.062 -4.123 1.00 87.56 72 TYR A N 1
ATOM 587 C CA . TYR A 1 72 ? 5.547 -22.137 -4.878 1.00 87.56 72 TYR A CA 1
ATOM 588 C C . TYR A 1 72 ? 6.691 -21.636 -5.778 1.00 87.56 72 TYR A C 1
ATOM 590 O O . TYR A 1 72 ? 7.778 -22.202 -5.796 1.00 87.56 72 TYR A O 1
ATOM 598 N N . ARG A 1 73 ? 6.483 -20.531 -6.510 1.00 86.00 73 ARG A N 1
ATOM 599 C CA . ARG A 1 73 ? 7.538 -19.927 -7.347 1.00 86.00 73 ARG A CA 1
ATOM 600 C C . ARG A 1 73 ? 8.713 -19.409 -6.523 1.00 86.00 73 ARG A C 1
ATOM 602 O O . ARG A 1 73 ? 9.830 -19.395 -7.027 1.00 86.00 73 ARG A O 1
ATOM 609 N N . GLN A 1 74 ? 8.463 -18.926 -5.309 1.00 76.31 74 GLN A N 1
ATOM 610 C CA . GLN A 1 74 ? 9.527 -18.474 -4.425 1.00 76.31 74 GLN A CA 1
ATOM 611 C C . GLN A 1 74 ? 10.380 -19.659 -3.961 1.00 76.31 74 GLN A C 1
ATOM 613 O O . GLN A 1 74 ? 11.594 -19.600 -4.123 1.00 76.31 74 GLN A O 1
ATOM 618 N N . GLU A 1 75 ? 9.749 -20.734 -3.489 1.00 80.00 75 GLU A N 1
ATOM 619 C CA . GLU A 1 75 ? 10.432 -21.955 -3.040 1.00 80.00 75 GLU A CA 1
ATOM 620 C C . GLU A 1 75 ? 11.247 -22.600 -4.177 1.00 80.00 75 GLU A C 1
ATOM 622 O O . GLU A 1 75 ? 12.445 -22.826 -4.023 1.00 80.00 75 GLU A O 1
ATOM 627 N N . ASN A 1 76 ? 10.663 -22.757 -5.371 1.00 76.94 76 ASN A N 1
ATOM 628 C CA . ASN A 1 76 ? 11.386 -23.290 -6.535 1.00 76.94 76 ASN A CA 1
ATOM 629 C C . ASN A 1 76 ? 12.557 -22.399 -6.992 1.00 76.94 76 ASN A C 1
ATOM 631 O O . ASN A 1 76 ? 13.543 -22.892 -7.537 1.00 76.94 76 ASN A O 1
ATOM 635 N N . ASN A 1 77 ? 12.449 -21.076 -6.845 1.00 71.94 77 ASN A N 1
ATOM 636 C CA . ASN A 1 77 ? 13.539 -20.162 -7.198 1.00 71.94 77 ASN A CA 1
ATOM 637 C C . ASN A 1 77 ? 14.654 -20.152 -6.144 1.00 71.94 77 ASN A C 1
ATOM 639 O O . ASN A 1 77 ? 15.786 -19.801 -6.472 1.00 71.94 77 ASN A O 1
ATOM 643 N N . GLU A 1 78 ? 14.343 -20.470 -4.889 1.00 63.59 78 GLU A N 1
ATOM 644 C CA . GLU A 1 78 ? 15.330 -20.639 -3.820 1.00 63.59 78 GLU A CA 1
ATOM 645 C C . GLU A 1 78 ? 16.107 -21.950 -4.007 1.00 63.59 78 GLU A C 1
ATOM 647 O O . GLU A 1 78 ? 17.334 -21.929 -3.934 1.00 63.59 78 GLU A O 1
ATOM 652 N N . GLU A 1 79 ? 15.429 -23.041 -4.375 1.00 59.25 79 GLU A N 1
ATOM 653 C CA . GLU A 1 79 ? 16.058 -24.329 -4.708 1.00 59.25 79 GLU A CA 1
ATOM 654 C C . GLU A 1 79 ? 17.006 -24.202 -5.917 1.00 59.25 79 GLU A C 1
ATOM 656 O O . GLU A 1 79 ? 18.186 -24.524 -5.819 1.00 59.25 79 GLU A O 1
ATOM 661 N N . ASN A 1 80 ? 16.565 -23.558 -7.006 1.00 55.16 80 ASN A N 1
ATOM 662 C CA . ASN A 1 80 ? 17.412 -23.307 -8.187 1.00 55.16 80 ASN A CA 1
ATOM 663 C C . ASN A 1 80 ? 18.545 -22.276 -7.963 1.00 55.16 80 ASN A C 1
ATOM 665 O O . ASN A 1 80 ? 19.416 -22.103 -8.821 1.00 55.16 80 ASN A O 1
ATOM 669 N N . ARG A 1 81 ? 18.544 -21.545 -6.838 1.00 51.38 81 ARG A N 1
ATOM 670 C CA . ARG A 1 81 ? 19.654 -20.656 -6.444 1.00 51.38 81 ARG A CA 1
ATOM 671 C C . ARG A 1 81 ? 20.707 -21.368 -5.600 1.00 51.38 81 ARG A C 1
ATOM 673 O O . ARG A 1 81 ? 21.838 -20.892 -5.581 1.00 51.38 81 ARG A O 1
ATOM 680 N N . GLY A 1 82 ? 20.351 -22.466 -4.932 1.00 48.31 82 GLY A N 1
ATOM 681 C CA . GLY A 1 82 ? 21.289 -23.289 -4.167 1.00 48.31 82 GLY A CA 1
ATOM 682 C C . GLY A 1 82 ? 22.310 -24.004 -5.054 1.00 48.31 82 GLY A C 1
ATOM 683 O O . GLY A 1 82 ? 23.479 -24.072 -4.689 1.00 48.31 82 GLY A O 1
ATOM 684 N N . ASP A 1 83 ? 21.897 -24.422 -6.253 1.00 48.69 83 ASP A N 1
ATOM 685 C CA . ASP A 1 83 ? 22.729 -25.231 -7.159 1.00 48.69 83 ASP A CA 1
ATOM 686 C C . ASP A 1 83 ? 23.653 -24.417 -8.087 1.00 48.69 83 ASP A C 1
ATOM 688 O O . ASP A 1 83 ? 24.486 -24.984 -8.781 1.00 48.69 83 ASP A O 1
ATOM 692 N N . ASN A 1 84 ? 23.574 -23.080 -8.089 1.00 36.97 84 ASN A N 1
ATOM 693 C CA . ASN A 1 84 ? 24.382 -22.213 -8.968 1.00 36.97 84 ASN A CA 1
ATOM 694 C C . ASN A 1 84 ? 25.611 -21.576 -8.276 1.00 36.97 84 ASN A C 1
ATOM 696 O O . ASN A 1 84 ? 26.106 -20.545 -8.732 1.00 36.97 84 ASN A O 1
ATOM 700 N N . SER A 1 85 ? 26.096 -22.142 -7.161 1.00 39.41 85 SER A N 1
ATOM 701 C CA . SER A 1 85 ? 27.235 -21.589 -6.395 1.00 39.41 85 SER A CA 1
ATOM 702 C C . SER A 1 85 ? 28.413 -22.552 -6.178 1.00 39.41 85 SER A C 1
ATOM 704 O O . SER A 1 85 ? 29.295 -22.247 -5.373 1.00 39.41 85 SER A O 1
ATOM 706 N N . ILE A 1 86 ? 28.475 -23.679 -6.885 1.00 39.25 86 ILE A N 1
ATOM 707 C CA . ILE A 1 86 ? 29.637 -24.575 -6.875 1.00 39.25 86 ILE A CA 1
ATOM 708 C C . ILE A 1 86 ? 29.975 -24.876 -8.334 1.00 39.25 86 ILE A C 1
ATOM 710 O O . ILE A 1 86 ? 29.204 -25.553 -8.996 1.00 39.25 86 ILE A O 1
ATOM 714 N N . ASP A 1 87 ? 31.030 -24.223 -8.835 1.00 38.59 87 ASP A N 1
ATOM 715 C CA . ASP A 1 87 ? 31.992 -24.714 -9.842 1.00 38.59 87 ASP A CA 1
ATOM 716 C C . ASP A 1 87 ? 32.691 -23.533 -10.540 1.00 38.59 87 ASP A C 1
ATOM 718 O O . ASP A 1 87 ? 32.421 -23.152 -11.677 1.00 38.59 87 ASP A O 1
ATOM 722 N N . GLN A 1 88 ? 33.637 -22.931 -9.813 1.00 35.28 88 GLN A N 1
ATOM 723 C CA . GLN A 1 88 ? 34.857 -22.390 -10.412 1.00 35.28 88 GLN A CA 1
ATOM 724 C C . GLN A 1 88 ? 36.041 -23.047 -9.707 1.00 35.28 88 GLN A C 1
ATOM 726 O O . GLN A 1 88 ? 36.604 -22.495 -8.764 1.00 35.28 88 GLN A O 1
ATOM 731 N N . ILE A 1 89 ? 36.385 -24.251 -10.157 1.00 34.78 89 ILE A N 1
ATOM 732 C CA . ILE A 1 89 ? 37.720 -24.825 -10.009 1.00 34.78 89 ILE A CA 1
ATOM 733 C C . ILE A 1 89 ? 38.101 -25.331 -11.399 1.00 34.78 89 ILE A C 1
ATOM 735 O O . ILE A 1 89 ? 37.397 -26.150 -11.987 1.00 34.78 89 ILE A O 1
ATOM 739 N N . THR A 1 90 ? 39.163 -24.754 -11.946 1.00 36.25 90 THR A N 1
ATOM 740 C CA . THR A 1 90 ? 39.862 -25.238 -13.134 1.00 36.25 90 THR A CA 1
ATOM 741 C C . THR A 1 90 ? 40.679 -26.478 -12.769 1.00 36.25 90 THR A C 1
ATOM 743 O O . THR A 1 90 ? 41.220 -26.540 -11.668 1.00 36.25 90 THR A O 1
ATOM 746 N N . ASP A 1 91 ? 40.732 -27.471 -13.658 1.00 33.31 91 ASP A N 1
ATOM 747 C CA . ASP A 1 91 ? 41.955 -27.914 -14.354 1.00 33.31 91 ASP A CA 1
ATOM 748 C C . ASP A 1 91 ? 41.680 -29.224 -15.130 1.00 33.31 91 ASP A C 1
ATOM 750 O O . ASP A 1 91 ? 41.059 -30.152 -14.618 1.00 33.31 91 ASP A O 1
ATOM 754 N N . ASP A 1 92 ? 42.093 -29.210 -16.401 1.00 34.47 92 ASP A N 1
ATOM 755 C CA . ASP A 1 92 ? 42.609 -30.284 -17.263 1.00 34.47 92 ASP A CA 1
ATOM 756 C C . ASP A 1 92 ? 42.212 -31.756 -17.006 1.00 34.47 92 ASP A C 1
ATOM 758 O O . ASP A 1 92 ? 42.598 -32.337 -16.002 1.00 34.47 92 ASP A O 1
ATOM 762 N N . GLU A 1 93 ? 41.564 -32.408 -17.989 1.00 34.47 93 GLU A N 1
ATOM 763 C CA . GLU A 1 93 ? 42.146 -33.509 -18.794 1.00 34.47 93 GLU A CA 1
ATOM 764 C C . GLU A 1 93 ? 41.136 -34.044 -19.843 1.00 34.47 93 GLU A C 1
ATOM 766 O O . GLU A 1 93 ? 39.918 -34.041 -19.673 1.00 34.47 93 GLU A O 1
ATOM 771 N N . ILE A 1 94 ? 41.675 -34.470 -20.983 1.00 37.22 94 ILE A N 1
ATOM 772 C CA . ILE A 1 94 ? 41.012 -34.889 -22.223 1.00 37.22 94 ILE A CA 1
ATOM 773 C C . ILE A 1 94 ? 40.405 -36.301 -22.108 1.00 37.22 94 ILE A C 1
ATOM 775 O O . ILE A 1 94 ? 41.127 -37.248 -21.811 1.00 37.22 94 ILE A O 1
ATOM 779 N N . SER A 1 95 ? 39.129 -36.483 -22.492 1.00 30.19 95 SER A N 1
ATOM 780 C CA . SER A 1 95 ? 38.651 -37.657 -23.263 1.00 30.19 95 SER A CA 1
ATOM 781 C C . SER A 1 95 ? 37.158 -37.593 -23.623 1.00 30.19 95 SER A C 1
ATOM 783 O O . SER A 1 95 ? 36.279 -37.636 -22.769 1.00 30.19 95 SER A O 1
ATOM 785 N N . GLN A 1 96 ? 36.873 -37.594 -24.923 1.00 31.05 96 GLN A N 1
ATOM 786 C CA . GLN A 1 96 ? 35.731 -38.297 -25.537 1.00 31.05 96 GLN A CA 1
ATOM 787 C C . GLN A 1 96 ? 36.305 -39.580 -26.187 1.00 31.05 96 GLN A C 1
ATOM 789 O O . GLN A 1 96 ? 37.519 -39.580 -26.412 1.00 31.05 96 GLN A O 1
ATOM 794 N N . PRO A 1 97 ? 35.538 -40.629 -26.578 1.00 44.47 97 PRO A N 1
ATOM 795 C CA . PRO A 1 97 ? 34.076 -40.711 -26.749 1.00 44.47 97 PRO A CA 1
ATOM 796 C C . PRO A 1 97 ? 33.434 -42.038 -26.253 1.00 44.47 97 PRO A C 1
ATOM 798 O O . PRO A 1 97 ? 34.095 -43.068 -26.165 1.00 44.47 97 PRO A O 1
ATOM 801 N N . ALA A 1 98 ? 32.111 -42.076 -26.049 1.00 28.14 98 ALA A N 1
ATOM 802 C CA . ALA A 1 98 ? 31.354 -43.333 -26.146 1.00 28.14 98 ALA A CA 1
ATOM 803 C C . ALA A 1 98 ? 29.863 -43.086 -26.419 1.00 28.14 98 ALA A C 1
ATOM 805 O O . ALA A 1 98 ? 29.108 -42.620 -25.571 1.00 28.14 98 ALA A O 1
ATOM 806 N N . SER A 1 99 ? 29.447 -43.453 -27.626 1.00 34.84 99 SER A N 1
ATOM 807 C CA . SER A 1 99 ? 28.069 -43.736 -28.015 1.00 34.84 99 SER A CA 1
ATOM 808 C C . SER A 1 99 ? 27.427 -44.759 -27.074 1.00 34.84 99 SER A C 1
ATOM 810 O O . SER A 1 99 ? 27.955 -45.860 -26.919 1.00 34.84 99 SER A O 1
ATOM 812 N N . THR A 1 100 ? 26.264 -44.459 -26.497 1.00 30.11 100 THR A N 1
ATOM 813 C CA . THR A 1 100 ? 25.359 -45.483 -25.958 1.00 30.11 100 THR A CA 1
ATOM 814 C C . THR A 1 100 ? 23.909 -45.044 -26.145 1.00 30.11 100 THR A C 1
ATOM 816 O O . THR A 1 100 ? 23.515 -43.933 -25.810 1.00 30.11 100 THR A O 1
ATOM 819 N N . SER A 1 101 ? 23.171 -45.965 -26.752 1.00 32.91 101 SER A N 1
ATOM 820 C CA . SER A 1 101 ? 21.741 -46.026 -27.034 1.00 32.91 101 SER A CA 1
ATOM 821 C C . SER A 1 101 ? 20.809 -45.395 -25.999 1.00 32.91 101 SER A C 1
ATOM 823 O O . SER A 1 101 ? 20.966 -45.608 -24.797 1.00 32.91 101 SER A O 1
ATOM 825 N N . GLU A 1 102 ? 19.755 -44.754 -26.510 1.00 38.59 102 GLU A N 1
ATOM 826 C CA . GLU A 1 102 ? 18.530 -44.416 -25.787 1.00 38.59 102 GLU A CA 1
ATOM 827 C C . GLU A 1 102 ? 18.015 -45.615 -24.973 1.00 38.59 102 GLU A C 1
ATOM 829 O O . GLU A 1 102 ? 17.576 -46.627 -25.521 1.00 38.59 102 GLU A O 1
ATOM 834 N N . GLN A 1 103 ? 18.025 -45.481 -23.648 1.00 37.12 103 GLN A N 1
ATOM 835 C CA . GLN A 1 103 ? 17.173 -46.262 -22.761 1.00 37.12 103 GLN A CA 1
ATOM 836 C C . GLN A 1 103 ? 16.303 -45.296 -21.962 1.00 37.12 103 GLN A C 1
ATOM 838 O O . GLN A 1 103 ? 16.790 -44.420 -21.249 1.00 37.12 103 GLN A O 1
ATOM 843 N N . GLN A 1 104 ? 14.991 -45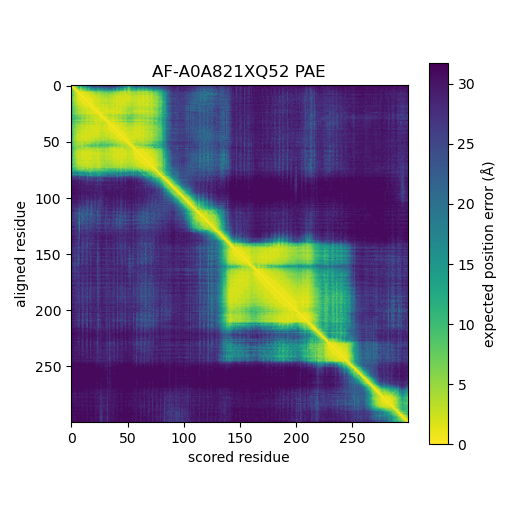.449 -22.123 1.00 32.53 104 GLN A N 1
ATOM 844 C CA . GLN A 1 104 ? 13.979 -44.690 -21.402 1.00 32.53 104 GLN A CA 1
ATOM 845 C C . GLN A 1 104 ? 14.080 -44.985 -19.898 1.00 32.53 104 GLN A C 1
ATOM 847 O O . GLN A 1 104 ? 13.818 -46.102 -19.455 1.00 32.53 104 GLN A O 1
ATOM 852 N N . PHE A 1 105 ? 14.438 -43.978 -19.101 1.00 28.30 105 PHE A N 1
ATOM 853 C CA . PHE A 1 105 ? 14.399 -44.049 -17.640 1.00 28.30 105 PHE A CA 1
ATOM 854 C C . PHE A 1 105 ? 12.968 -43.779 -17.149 1.00 28.30 105 PHE A C 1
ATOM 856 O O . PHE A 1 105 ? 12.527 -42.634 -17.048 1.00 28.30 105 PHE A O 1
ATOM 863 N N . THR A 1 106 ? 12.216 -44.828 -16.816 1.00 33.44 106 THR A N 1
ATOM 864 C CA . THR A 1 106 ? 10.981 -44.698 -16.028 1.00 33.44 106 THR A CA 1
ATOM 865 C C . THR A 1 106 ? 11.326 -44.470 -14.559 1.00 33.44 106 THR A C 1
ATOM 867 O O . THR A 1 106 ? 11.848 -45.364 -13.896 1.00 33.44 106 THR A O 1
ATOM 870 N N . ILE A 1 107 ? 11.000 -43.288 -14.031 1.00 37.41 107 ILE A N 1
ATOM 871 C CA . ILE A 1 107 ? 11.092 -42.986 -12.597 1.00 37.41 107 ILE A CA 1
ATOM 872 C C . ILE A 1 107 ? 9.924 -43.689 -11.874 1.00 37.41 107 ILE A C 1
ATOM 874 O O . ILE A 1 107 ? 8.765 -43.376 -12.164 1.00 37.41 107 ILE A O 1
ATOM 878 N N . PRO A 1 108 ? 10.162 -44.619 -10.930 1.00 39.09 108 PRO A N 1
ATOM 879 C CA . PRO A 1 108 ? 9.080 -45.268 -10.200 1.00 39.09 108 PRO A CA 1
ATOM 880 C C . PRO A 1 108 ? 8.394 -44.293 -9.230 1.00 39.09 108 PRO A C 1
ATOM 882 O O . PRO A 1 108 ? 9.029 -43.645 -8.397 1.00 39.09 108 PRO A O 1
ATOM 885 N N . ASN A 1 109 ? 7.066 -44.215 -9.328 1.00 42.25 109 ASN A N 1
ATOM 886 C CA . ASN A 1 109 ? 6.191 -43.449 -8.440 1.00 42.25 109 ASN A CA 1
ATOM 887 C C . ASN A 1 109 ? 6.248 -44.047 -7.014 1.00 42.25 109 ASN A C 1
ATOM 889 O O . ASN A 1 109 ? 5.823 -45.190 -6.825 1.00 42.25 109 ASN A O 1
ATOM 893 N N . PRO A 1 110 ? 6.772 -43.335 -5.996 1.00 48.56 110 PRO A N 1
ATOM 894 C CA . PRO A 1 110 ? 6.929 -43.905 -4.663 1.00 48.56 110 PRO A CA 1
ATOM 895 C C . PRO A 1 110 ? 5.565 -44.132 -3.997 1.00 48.56 110 PRO A C 1
ATOM 897 O O . PRO A 1 110 ? 4.700 -43.251 -3.975 1.00 48.56 110 PRO A O 1
ATOM 900 N N . THR A 1 111 ? 5.387 -45.321 -3.419 1.00 57.53 111 THR A N 1
ATOM 901 C CA . THR A 1 111 ? 4.172 -45.741 -2.709 1.00 57.53 111 THR A CA 1
ATOM 902 C C . THR A 1 111 ? 3.821 -44.817 -1.537 1.00 57.53 111 THR A C 1
ATOM 904 O O . THR A 1 111 ? 4.676 -44.180 -0.914 1.00 57.53 111 THR A O 1
ATOM 907 N N . ASN A 1 112 ? 2.527 -44.767 -1.199 1.00 49.44 112 ASN A N 1
ATOM 908 C CA . ASN A 1 112 ? 1.965 -43.897 -0.156 1.00 49.44 112 ASN A CA 1
ATOM 909 C C . ASN A 1 112 ? 2.658 -44.030 1.214 1.00 49.44 112 ASN A C 1
ATOM 911 O O . ASN A 1 112 ? 2.714 -43.051 1.954 1.00 49.44 112 ASN A O 1
ATOM 915 N N . ALA A 1 113 ? 3.231 -45.192 1.545 1.00 45.28 113 ALA A N 1
ATOM 916 C CA . ALA A 1 113 ? 3.988 -45.401 2.782 1.00 45.28 113 ALA A CA 1
ATOM 917 C C . ALA A 1 113 ? 5.319 -44.621 2.800 1.00 45.28 113 ALA A C 1
ATOM 919 O O . ALA A 1 113 ? 5.635 -43.963 3.791 1.00 45.28 113 ALA A O 1
ATOM 920 N N . THR A 1 114 ? 6.049 -44.609 1.680 1.00 49.53 114 THR A N 1
ATOM 921 C CA . THR A 1 114 ? 7.279 -43.821 1.489 1.00 49.53 114 THR A CA 1
ATOM 922 C C . THR A 1 114 ? 6.976 -42.323 1.508 1.00 49.53 114 THR A C 1
ATOM 924 O O . THR A 1 114 ? 7.734 -41.536 2.073 1.00 49.53 114 THR A O 1
ATOM 927 N N . ARG A 1 115 ? 5.814 -41.929 0.965 1.00 48.47 115 ARG A N 1
ATOM 928 C CA . ARG A 1 115 ? 5.301 -40.550 1.004 1.00 48.47 115 ARG A CA 1
ATOM 929 C C . ARG A 1 115 ? 4.944 -40.116 2.434 1.00 48.47 115 ARG A C 1
ATOM 931 O O . ARG A 1 115 ? 5.272 -39.000 2.821 1.00 48.47 115 ARG A O 1
ATOM 938 N N . LYS A 1 116 ? 4.350 -41.007 3.238 1.00 47.62 116 LYS A N 1
ATOM 939 C CA . LYS A 1 116 ? 3.985 -40.753 4.645 1.00 47.62 116 LYS A CA 1
ATOM 940 C C . LYS A 1 116 ? 5.214 -40.624 5.553 1.00 47.62 116 LYS A C 1
ATOM 942 O O . LYS A 1 116 ? 5.229 -39.744 6.406 1.00 47.62 116 LYS A O 1
ATOM 947 N N . ARG A 1 117 ? 6.252 -41.439 5.321 1.00 48.69 117 ARG A N 1
ATOM 948 C CA . ARG A 1 117 ? 7.534 -41.364 6.045 1.00 48.69 117 ARG A CA 1
ATOM 949 C C . ARG A 1 117 ? 8.293 -40.073 5.703 1.00 48.69 117 ARG A C 1
ATOM 951 O O . ARG A 1 117 ? 8.613 -39.323 6.611 1.00 48.69 117 ARG A O 1
ATOM 958 N N . ARG A 1 118 ? 8.393 -39.711 4.413 1.00 48.88 118 ARG A N 1
ATOM 959 C CA . ARG A 1 118 ? 8.942 -38.406 3.977 1.00 48.88 118 ARG A CA 1
ATOM 960 C C . ARG A 1 118 ? 8.181 -37.203 4.546 1.00 48.88 118 ARG A C 1
ATOM 962 O O . ARG A 1 118 ? 8.801 -36.206 4.887 1.00 48.88 118 ARG A O 1
ATOM 969 N N . LEU A 1 119 ? 6.854 -37.289 4.673 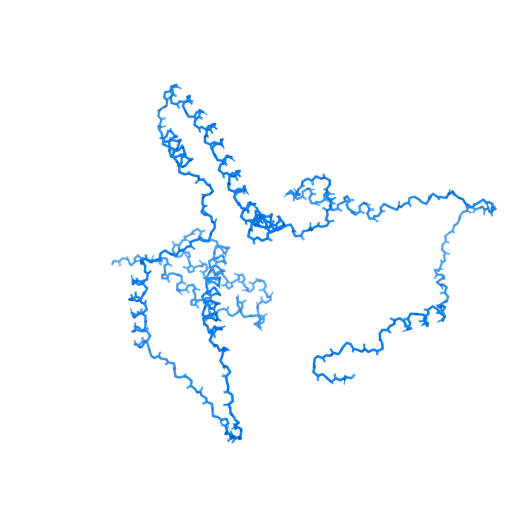1.00 50.09 119 LEU A N 1
ATOM 970 C CA . LEU A 1 119 ? 6.031 -36.251 5.308 1.00 50.09 119 LEU A CA 1
ATOM 971 C C . LEU A 1 119 ? 6.293 -36.129 6.814 1.00 50.09 119 LEU A C 1
ATOM 973 O O . LEU A 1 119 ? 6.299 -35.014 7.322 1.00 50.09 119 LEU A O 1
ATOM 977 N N . GLN A 1 120 ? 6.524 -37.241 7.519 1.00 50.91 120 GLN A N 1
ATOM 978 C CA . GLN A 1 120 ? 6.886 -37.239 8.942 1.00 50.91 120 GLN A CA 1
ATOM 979 C C . GLN A 1 120 ? 8.310 -36.707 9.168 1.00 50.91 120 GLN A C 1
ATOM 981 O O . GLN A 1 120 ? 8.509 -35.884 10.061 1.00 50.91 120 GLN A O 1
ATOM 986 N N . ASP A 1 121 ? 9.257 -37.092 8.311 1.00 46.62 121 ASP A N 1
ATOM 987 C CA . ASP A 1 121 ? 10.646 -36.624 8.349 1.00 46.62 121 ASP A CA 1
ATOM 988 C C . ASP A 1 121 ? 10.738 -35.116 8.027 1.00 46.62 121 ASP A C 1
ATOM 990 O O . ASP A 1 121 ? 11.431 -34.371 8.721 1.00 46.62 121 ASP A O 1
ATOM 994 N N . LEU A 1 122 ? 9.948 -34.622 7.060 1.00 49.09 122 LEU A N 1
ATOM 995 C CA . LEU A 1 122 ? 9.804 -33.186 6.777 1.00 49.09 122 LEU A CA 1
ATOM 996 C C . LEU A 1 122 ? 9.132 -32.423 7.927 1.00 49.09 122 LEU A C 1
ATOM 998 O O . LEU A 1 122 ? 9.548 -31.312 8.243 1.00 49.09 122 LEU A O 1
ATOM 1002 N N . HIS A 1 123 ? 8.123 -33.002 8.587 1.00 46.81 123 HIS A N 1
ATOM 1003 C CA . HIS A 1 123 ? 7.485 -32.373 9.750 1.00 46.81 123 HIS A CA 1
ATOM 1004 C C . HIS A 1 123 ? 8.469 -32.228 10.923 1.00 46.81 123 HIS A C 1
ATOM 1006 O O . HIS A 1 123 ? 8.464 -31.199 11.594 1.00 46.81 123 HIS A O 1
ATOM 1012 N N . SER A 1 124 ? 9.345 -33.217 11.138 1.00 44.91 124 SER A N 1
ATOM 1013 C CA . SER A 1 124 ? 10.407 -33.172 12.154 1.00 44.91 124 SER A CA 1
ATOM 1014 C C . SER A 1 124 ? 11.460 -32.096 11.848 1.00 44.91 124 SER A C 1
ATOM 1016 O O . SER A 1 124 ? 11.800 -31.307 12.732 1.00 44.91 124 SER A O 1
ATOM 1018 N N . LEU A 1 125 ? 11.897 -31.988 10.588 1.00 43.31 125 LEU A N 1
ATOM 1019 C CA . LEU A 1 125 ? 12.817 -30.944 10.116 1.00 43.31 125 LEU A CA 1
ATOM 1020 C C . LEU A 1 125 ? 12.222 -29.534 10.238 1.00 43.31 125 LEU A C 1
ATOM 1022 O O . LEU A 1 125 ? 12.895 -28.612 10.694 1.00 43.31 125 LEU A O 1
ATOM 1026 N N . VAL A 1 126 ? 10.940 -29.362 9.909 1.00 44.03 126 VAL A N 1
ATOM 1027 C CA . VAL A 1 126 ? 10.238 -28.075 10.036 1.00 44.03 126 VAL A CA 1
ATOM 1028 C C . VAL A 1 126 ? 10.009 -27.699 11.505 1.00 44.03 126 VAL A C 1
ATOM 1030 O O . VAL A 1 126 ? 10.153 -26.531 11.863 1.00 44.03 126 VAL A O 1
ATOM 1033 N N . SER A 1 127 ? 9.722 -28.663 12.387 1.00 41.81 127 SER A N 1
ATOM 1034 C CA . SER A 1 127 ? 9.613 -28.419 13.834 1.00 41.81 127 SER A CA 1
ATOM 1035 C C . SER A 1 127 ? 10.939 -28.001 14.480 1.00 41.81 127 SER A C 1
ATOM 1037 O O . SER A 1 127 ? 10.915 -27.200 15.412 1.00 41.81 127 SER A O 1
ATOM 1039 N N . LEU A 1 128 ? 12.080 -28.470 13.963 1.00 39.25 128 LEU A N 1
ATOM 1040 C CA . LEU A 1 128 ? 13.413 -28.022 14.387 1.00 39.25 128 LEU A CA 1
ATOM 1041 C C . LEU A 1 128 ? 13.777 -26.637 13.815 1.00 39.25 128 LEU A C 1
ATOM 1043 O O . LEU A 1 128 ? 14.449 -25.853 14.484 1.00 39.25 128 LEU A O 1
ATOM 1047 N N . GLN A 1 129 ? 13.266 -26.287 12.630 1.00 38.16 129 GLN A N 1
ATOM 1048 C CA . GLN A 1 129 ? 13.529 -24.997 11.976 1.00 38.16 129 GLN A CA 1
ATOM 1049 C C . GLN A 1 129 ? 12.653 -23.836 12.497 1.00 38.16 129 GLN A C 1
ATOM 1051 O O . GLN A 1 129 ? 12.987 -22.667 12.296 1.00 38.16 129 GLN A O 1
ATOM 1056 N N . LEU A 1 130 ? 11.563 -24.118 13.226 1.00 38.81 130 LEU A N 1
ATOM 1057 C CA . LEU A 1 130 ? 10.660 -23.107 13.811 1.00 38.81 130 LEU A CA 1
ATOM 1058 C C . LEU A 1 130 ? 11.248 -22.332 15.012 1.00 38.81 130 LEU A C 1
ATOM 1060 O O . LEU A 1 130 ? 10.552 -21.519 15.620 1.00 38.81 130 LEU A O 1
ATOM 1064 N N . GLY A 1 131 ? 12.537 -22.511 15.313 1.00 37.50 131 GLY A N 1
ATOM 1065 C CA . GLY A 1 131 ? 13.322 -21.569 16.116 1.00 37.50 131 GLY A CA 1
ATOM 1066 C C . GLY A 1 131 ? 13.773 -20.316 15.350 1.00 37.50 131 GLY A C 1
ATOM 1067 O O . GLY A 1 131 ? 14.143 -19.325 15.976 1.00 37.50 131 GLY A O 1
ATOM 1068 N N . ASN A 1 132 ? 13.701 -20.306 14.012 1.00 39.22 132 ASN A N 1
ATOM 1069 C CA . ASN A 1 132 ? 14.242 -19.223 13.192 1.00 39.22 132 ASN A CA 1
ATOM 1070 C C . ASN A 1 132 ? 13.165 -18.551 12.325 1.00 39.22 132 ASN A C 1
ATOM 1072 O O . ASN A 1 132 ? 12.767 -19.024 11.268 1.00 39.22 132 ASN A O 1
ATOM 1076 N N . ASN A 1 133 ? 12.717 -17.398 12.832 1.00 45.78 133 ASN A N 1
ATOM 1077 C CA . ASN A 1 133 ? 12.005 -16.296 12.178 1.00 45.78 133 ASN A CA 1
ATOM 1078 C C . ASN A 1 133 ? 11.890 -16.355 10.639 1.00 45.78 133 ASN A C 1
ATOM 1080 O O . ASN A 1 133 ? 12.792 -15.904 9.930 1.00 45.78 133 ASN A O 1
ATOM 1084 N N . ILE A 1 134 ? 10.710 -16.717 10.127 1.00 34.56 134 ILE A N 1
ATOM 1085 C CA . ILE A 1 134 ? 10.324 -16.370 8.753 1.00 34.56 134 ILE A CA 1
ATOM 1086 C C . ILE A 1 134 ? 9.962 -14.878 8.721 1.00 34.56 134 ILE A C 1
ATOM 1088 O O . ILE A 1 134 ? 8.974 -14.403 9.289 1.00 34.56 134 ILE A O 1
ATOM 1092 N N . LEU A 1 135 ? 10.859 -14.130 8.089 1.00 36.41 135 LEU A N 1
ATOM 1093 C CA . LEU A 1 135 ? 10.852 -12.694 7.874 1.00 36.41 135 LEU A CA 1
ATOM 1094 C C . LEU A 1 135 ? 9.728 -12.306 6.899 1.00 36.41 135 LEU A C 1
ATOM 1096 O O . LEU A 1 135 ? 9.883 -12.409 5.687 1.00 36.41 135 LEU A O 1
ATOM 1100 N N . PHE A 1 136 ? 8.611 -11.792 7.418 1.00 34.25 136 PHE A N 1
ATOM 1101 C CA . PHE A 1 136 ? 7.632 -11.078 6.592 1.00 34.25 136 PHE A CA 1
ATOM 1102 C C . PHE A 1 136 ? 8.312 -9.898 5.852 1.00 34.25 136 PHE A C 1
ATOM 1104 O O . PHE A 1 136 ? 8.955 -9.070 6.513 1.00 34.25 136 PHE A O 1
ATOM 1111 N N . PRO A 1 137 ? 8.164 -9.768 4.517 1.00 35.97 137 PRO A N 1
ATOM 1112 C CA . PRO A 1 137 ? 8.785 -8.699 3.736 1.00 35.97 137 PRO A CA 1
ATOM 1113 C C . PRO A 1 137 ? 8.315 -7.289 4.143 1.00 35.97 137 PRO A C 1
ATOM 1115 O O . PRO A 1 137 ? 7.137 -6.956 4.061 1.00 35.97 137 PRO A O 1
ATOM 1118 N N . SER A 1 138 ? 9.277 -6.456 4.554 1.00 38.53 138 SER A N 1
ATOM 1119 C CA . SER A 1 138 ? 9.348 -4.977 4.504 1.00 38.53 138 SER A CA 1
ATOM 1120 C C . SER A 1 138 ? 8.233 -4.087 5.099 1.00 38.53 138 SER A C 1
ATOM 1122 O O . SER A 1 138 ? 8.478 -2.910 5.338 1.00 38.53 138 SER A O 1
ATOM 1124 N N . TRP A 1 139 ? 7.061 -4.577 5.507 1.00 39.50 139 TRP A N 1
ATOM 1125 C CA . TRP A 1 139 ? 6.129 -3.770 6.324 1.00 39.50 139 TRP A CA 1
ATOM 1126 C C . TRP A 1 139 ? 6.501 -3.728 7.807 1.00 39.50 139 TRP A C 1
ATOM 1128 O O . TRP A 1 139 ? 5.640 -3.561 8.674 1.00 39.50 139 TRP A O 1
ATOM 1138 N N . ARG A 1 140 ? 7.794 -3.838 8.138 1.00 46.81 140 ARG A N 1
ATOM 1139 C CA . ARG A 1 140 ? 8.265 -3.557 9.494 1.00 46.81 140 ARG A CA 1
ATOM 1140 C C . ARG A 1 140 ? 8.002 -2.084 9.785 1.00 46.81 140 ARG A C 1
ATOM 1142 O O . ARG A 1 140 ? 8.784 -1.217 9.428 1.00 46.81 140 ARG A O 1
ATOM 1149 N N . PHE A 1 141 ? 6.846 -1.858 10.404 1.00 58.62 141 PHE A N 1
ATOM 1150 C CA . PHE A 1 141 ? 6.351 -0.646 11.031 1.00 58.62 141 PHE A CA 1
ATOM 1151 C C . PHE A 1 141 ? 7.411 0.454 11.112 1.00 58.62 141 PHE A C 1
ATOM 1153 O O . PHE A 1 141 ? 8.236 0.436 12.023 1.00 58.62 141 PHE A O 1
ATOM 1160 N N . ILE A 1 142 ? 7.323 1.436 10.209 1.00 78.06 142 ILE A N 1
ATOM 1161 C CA . ILE A 1 142 ? 8.121 2.675 10.235 1.00 78.06 142 ILE A CA 1
ATOM 1162 C C . ILE A 1 142 ? 8.037 3.352 11.618 1.00 78.06 142 ILE A C 1
ATOM 1164 O O . ILE A 1 142 ? 8.947 4.058 12.033 1.00 78.06 142 ILE A O 1
ATOM 1168 N N . THR A 1 143 ? 6.966 3.079 12.373 1.00 81.62 143 THR A N 1
ATOM 1169 C CA . THR A 1 143 ? 6.734 3.608 13.718 1.00 81.62 143 THR A CA 1
ATOM 1170 C C . THR A 1 143 ? 7.718 3.076 14.767 1.00 81.62 143 THR A C 1
ATOM 1172 O O . THR A 1 143 ? 7.824 1.861 14.988 1.00 81.62 143 THR A O 1
ATOM 1175 N N . ASN A 1 144 ? 8.322 3.991 15.517 1.00 87.06 144 ASN A N 1
ATOM 1176 C CA . ASN A 1 144 ? 9.240 3.725 16.617 1.00 87.06 144 ASN A CA 1
ATOM 1177 C C . ASN A 1 144 ? 8.491 3.239 17.885 1.00 87.06 144 ASN A C 1
ATOM 1179 O O . ASN A 1 144 ? 7.273 3.387 18.027 1.00 87.06 144 ASN A O 1
ATOM 1183 N N . LYS A 1 145 ? 9.215 2.650 18.845 1.00 87.62 145 LYS A N 1
ATOM 1184 C CA . LYS A 1 145 ? 8.710 2.225 20.164 1.00 87.62 145 LYS A CA 1
ATOM 1185 C C . LYS A 1 145 ? 7.895 3.310 20.905 1.00 87.62 145 LYS A C 1
ATOM 1187 O O . LYS A 1 145 ? 6.786 2.972 21.321 1.00 87.62 145 LYS A O 1
ATOM 1192 N N . PRO A 1 146 ? 8.341 4.579 21.053 1.00 89.12 146 PRO A N 1
ATOM 1193 C CA . PRO A 1 146 ? 7.544 5.619 21.712 1.00 89.12 146 PRO A CA 1
ATOM 1194 C C . PRO A 1 146 ? 6.254 5.945 20.945 1.00 89.12 146 PRO A C 1
ATOM 1196 O O . PRO A 1 146 ? 5.206 6.172 21.540 1.00 89.12 146 PRO A O 1
ATOM 1199 N N . THR A 1 147 ? 6.269 5.890 19.616 1.00 92.62 147 THR A N 1
ATOM 1200 C CA . THR A 1 147 ? 5.055 6.085 18.809 1.00 92.62 147 THR A CA 1
ATOM 1201 C C . THR A 1 147 ? 4.054 4.955 19.038 1.00 92.62 147 THR A C 1
ATOM 1203 O O . THR A 1 147 ? 2.853 5.191 19.180 1.00 92.62 147 THR A O 1
ATOM 1206 N N . LYS A 1 148 ? 4.541 3.715 19.178 1.00 90.81 148 LYS A N 1
ATOM 1207 C CA . LYS A 1 148 ? 3.707 2.556 19.532 1.00 90.81 148 LYS A CA 1
ATOM 1208 C C . LYS A 1 148 ? 3.095 2.684 20.929 1.00 90.81 148 LYS A C 1
ATOM 1210 O O . LYS A 1 148 ? 1.949 2.273 21.113 1.00 90.81 148 LYS A O 1
ATOM 1215 N N . THR A 1 149 ? 3.802 3.247 21.912 1.00 93.44 149 THR A N 1
ATOM 1216 C CA . THR A 1 149 ? 3.234 3.458 23.257 1.00 93.44 149 THR A CA 1
ATOM 1217 C C . THR A 1 149 ? 2.145 4.530 23.246 1.00 93.44 149 THR A C 1
ATOM 1219 O O . THR A 1 149 ? 1.086 4.312 23.836 1.00 93.44 149 THR A O 1
ATOM 1222 N N . LEU A 1 150 ? 2.336 5.627 22.502 1.00 93.50 150 LEU A N 1
ATOM 1223 C CA . LEU A 1 150 ? 1.304 6.649 22.290 1.00 93.50 150 LEU A CA 1
ATOM 1224 C C . LEU A 1 150 ? 0.056 6.070 21.613 1.00 93.50 150 LEU A C 1
ATOM 1226 O O . LEU A 1 150 ? -1.062 6.301 22.077 1.00 93.50 150 LEU A O 1
ATOM 1230 N N . LEU A 1 151 ? 0.239 5.251 20.571 1.00 92.69 151 LEU A N 1
ATOM 1231 C CA . LEU A 1 151 ? -0.853 4.552 19.890 1.00 92.69 151 LEU A CA 1
ATOM 1232 C C . LEU A 1 151 ? -1.631 3.645 20.848 1.00 92.69 151 LEU A C 1
ATOM 1234 O O . LEU A 1 151 ? -2.857 3.734 20.896 1.00 92.69 151 LEU A O 1
ATOM 1238 N N . LYS A 1 152 ? -0.934 2.835 21.656 1.00 92.81 152 LYS A N 1
ATOM 1239 C CA . LYS A 1 152 ? -1.556 1.976 22.677 1.00 92.81 152 LYS A CA 1
ATOM 1240 C C . LYS A 1 152 ? -2.350 2.799 23.693 1.00 92.81 152 LYS A C 1
ATOM 1242 O O . LYS A 1 152 ? -3.527 2.516 23.925 1.00 92.81 152 LYS A O 1
ATOM 1247 N N . LYS A 1 153 ? -1.752 3.862 24.239 1.00 92.69 153 LYS A N 1
ATOM 1248 C CA . LYS A 1 153 ? -2.405 4.753 25.210 1.00 92.69 153 LYS A CA 1
ATOM 1249 C C . LYS A 1 153 ? -3.672 5.387 24.627 1.00 92.69 153 LYS A C 1
ATOM 1251 O O . LYS A 1 153 ? -4.729 5.345 25.253 1.00 92.69 153 LYS A O 1
ATOM 1256 N N . ARG A 1 154 ? -3.599 5.873 23.385 1.00 93.75 154 ARG A N 1
ATOM 1257 C CA . ARG A 1 154 ? -4.746 6.408 22.639 1.00 93.75 154 ARG A CA 1
ATOM 1258 C C . ARG A 1 154 ? -5.846 5.362 22.445 1.00 93.75 154 ARG A C 1
ATOM 1260 O O . ARG A 1 154 ? -7.012 5.663 22.685 1.00 93.75 154 ARG A O 1
ATOM 1267 N N . THR A 1 155 ? -5.500 4.135 22.041 1.00 92.25 155 THR A N 1
ATOM 1268 C CA . THR A 1 155 ? -6.490 3.058 21.854 1.00 92.25 155 THR A CA 1
ATOM 1269 C C . THR A 1 155 ? -7.172 2.656 23.157 1.00 92.25 155 THR A C 1
ATOM 1271 O O . THR A 1 155 ? -8.378 2.423 23.161 1.00 92.25 155 THR A O 1
ATOM 1274 N N . ASN A 1 156 ? -6.437 2.635 24.269 1.00 92.69 156 ASN A N 1
ATOM 1275 C CA . ASN A 1 156 ? -6.997 2.309 25.577 1.00 92.69 156 ASN A CA 1
ATOM 1276 C C . ASN A 1 156 ? -7.991 3.382 26.032 1.00 92.69 156 ASN A C 1
ATOM 1278 O O . ASN A 1 156 ? -9.103 3.047 26.428 1.00 92.69 156 ASN A O 1
ATOM 1282 N N . LEU A 1 157 ? -7.652 4.668 25.874 1.00 90.38 157 LEU A N 1
ATOM 1283 C CA . LEU A 1 157 ? -8.583 5.756 26.184 1.00 90.38 157 LEU A CA 1
ATOM 1284 C C . LEU A 1 157 ? -9.800 5.767 25.258 1.00 90.38 157 LEU A C 1
ATOM 1286 O O . LEU A 1 157 ? -10.896 6.080 25.711 1.00 90.38 157 LEU A O 1
ATOM 1290 N N . LEU A 1 158 ? -9.666 5.380 23.986 1.00 90.00 158 LEU A N 1
ATOM 1291 C CA . LEU A 1 158 ? -10.818 5.265 23.087 1.00 90.00 158 LEU A CA 1
ATOM 1292 C C . LEU A 1 158 ? -11.826 4.209 23.555 1.00 90.00 158 LEU A C 1
ATOM 1294 O O . LEU A 1 158 ? -13.025 4.480 23.474 1.00 90.00 158 LEU A O 1
ATOM 1298 N N . LYS A 1 159 ? -11.344 3.073 24.082 1.00 90.62 159 LYS A N 1
ATOM 1299 C CA . LYS A 1 159 ? -12.158 1.949 24.583 1.00 90.62 159 LYS A CA 1
ATOM 1300 C C . LYS A 1 159 ? -12.937 2.267 25.863 1.00 90.62 159 LYS A C 1
ATOM 1302 O O . LYS A 1 159 ? -13.903 1.573 26.168 1.00 90.62 159 LYS A O 1
ATOM 1307 N N . THR A 1 160 ? -12.539 3.293 26.614 1.00 90.44 160 THR A N 1
ATOM 1308 C CA . THR A 1 160 ? -13.277 3.705 27.819 1.00 90.44 160 THR A CA 1
ATOM 1309 C C . THR A 1 160 ? -14.677 4.215 27.446 1.00 90.44 160 THR A C 1
ATOM 1311 O O . THR A 1 160 ? -14.820 5.082 26.578 1.00 90.44 160 THR A O 1
ATOM 1314 N N . LYS A 1 161 ? -15.721 3.643 28.072 1.00 83.19 161 LYS A N 1
ATOM 1315 C CA . LYS A 1 161 ? -17.134 3.928 27.749 1.00 83.19 161 LYS A CA 1
ATOM 1316 C C . LYS A 1 161 ? -17.570 5.322 28.213 1.00 83.19 161 LYS A C 1
ATOM 1318 O O . LYS A 1 161 ? -18.192 6.045 27.445 1.00 83.19 161 LYS A O 1
ATOM 1323 N N . GLN A 1 162 ? -17.204 5.708 29.436 1.00 87.25 162 GLN A N 1
ATOM 1324 C CA . GLN A 1 162 ? -17.467 7.034 30.002 1.00 87.25 162 GLN A CA 1
ATOM 1325 C C . GLN A 1 162 ? -16.156 7.815 30.114 1.00 87.25 162 GLN A C 1
ATOM 1327 O O . GLN A 1 162 ? -15.186 7.315 30.679 1.00 87.25 162 GLN A O 1
ATOM 1332 N N . LYS A 1 163 ? -16.112 9.026 29.545 1.00 86.00 163 LYS A N 1
ATOM 1333 C CA . LYS A 1 163 ? -14.899 9.860 29.476 1.00 86.00 163 LYS A CA 1
ATOM 1334 C C . LYS A 1 163 ? -15.109 11.167 30.223 1.00 86.00 163 LYS A C 1
ATOM 1336 O O . LYS A 1 163 ? -15.980 11.953 29.837 1.00 86.00 163 LYS A O 1
ATOM 1341 N N . THR A 1 164 ? -14.267 11.423 31.222 1.00 92.69 164 THR A N 1
ATOM 1342 C CA . THR A 1 164 ? -14.225 12.717 31.915 1.00 92.69 164 THR A CA 1
ATOM 1343 C C . THR A 1 164 ? -13.726 13.826 30.980 1.00 92.69 164 THR A C 1
ATOM 1345 O O . THR A 1 164 ? -13.205 13.569 29.885 1.00 92.69 164 THR A O 1
ATOM 1348 N N . LYS A 1 165 ? -13.890 15.091 31.385 1.00 92.88 165 LYS A N 1
ATOM 1349 C CA . LYS A 1 165 ? -13.420 16.254 30.613 1.00 92.88 165 LYS A CA 1
ATOM 1350 C C . LYS A 1 165 ? -11.902 16.202 30.401 1.00 92.88 165 LYS A C 1
ATOM 1352 O O . LYS A 1 165 ? -11.413 16.517 29.315 1.00 92.88 165 LYS A O 1
ATOM 1357 N N . GLU A 1 166 ? -11.179 15.724 31.405 1.00 92.19 166 GLU A N 1
ATOM 1358 C CA . GLU A 1 166 ? -9.730 15.539 31.414 1.00 92.19 166 GLU A CA 1
ATOM 1359 C C . GLU A 1 166 ? -9.323 14.461 30.407 1.00 92.19 166 GLU A C 1
ATOM 1361 O O . GLU A 1 166 ? -8.461 14.714 29.569 1.00 92.19 166 GLU A O 1
ATOM 1366 N N . MET A 1 167 ? -10.010 13.313 30.393 1.00 90.94 167 MET A N 1
ATOM 1367 C CA . MET A 1 167 ? -9.751 12.236 29.428 1.00 90.94 167 MET A CA 1
ATOM 1368 C C . MET A 1 167 ? -10.009 12.675 27.983 1.00 90.94 167 MET A C 1
ATOM 1370 O O . MET A 1 167 ? -9.282 12.281 27.073 1.00 90.94 167 MET A O 1
ATOM 1374 N N . LYS A 1 168 ? -11.025 13.516 27.741 1.00 92.19 168 LYS A N 1
ATOM 1375 C CA . LYS A 1 168 ? -11.280 14.095 26.408 1.00 92.19 168 LYS A CA 1
ATOM 1376 C C . LYS A 1 168 ? -10.156 15.048 25.987 1.00 92.19 168 LYS A C 1
ATOM 1378 O O . LYS A 1 168 ? -9.712 15.000 24.836 1.00 92.19 168 LYS A O 1
ATOM 1383 N N . LYS A 1 169 ? -9.666 15.882 26.912 1.00 95.00 169 LYS A N 1
ATOM 1384 C CA . LYS A 1 169 ? -8.519 16.775 26.682 1.00 95.00 169 LYS A CA 1
ATOM 1385 C C . LYS A 1 169 ? -7.245 15.973 26.403 1.00 95.00 169 LYS A C 1
ATOM 1387 O O . LYS A 1 169 ? -6.551 16.269 25.434 1.00 95.00 169 LYS A O 1
ATOM 1392 N N . GLU A 1 170 ? -6.985 14.929 27.186 1.00 94.06 170 GLU A N 1
ATOM 1393 C CA . GLU A 1 170 ? -5.861 14.006 26.997 1.00 94.06 170 GLU A CA 1
ATOM 1394 C C . GLU A 1 170 ? -5.953 13.256 25.665 1.00 94.06 170 GLU A C 1
ATOM 1396 O O . GLU A 1 170 ? -4.965 13.104 24.954 1.00 94.06 170 GLU A O 1
ATOM 1401 N N . LEU A 1 171 ? -7.146 12.827 25.264 1.00 94.31 171 LEU A N 1
ATOM 1402 C CA . LEU A 1 171 ? -7.324 12.165 23.981 1.00 94.31 171 LEU A CA 1
ATOM 1403 C C . LEU A 1 171 ? -6.993 13.114 22.816 1.00 94.31 171 LEU A C 1
ATOM 1405 O O . LEU A 1 171 ? -6.299 12.719 21.879 1.00 94.31 171 LEU A O 1
ATOM 1409 N N . SER A 1 172 ? -7.423 14.377 22.897 1.00 95.44 172 SER A N 1
ATOM 1410 C CA . SER A 1 172 ? -7.087 15.411 21.908 1.00 95.44 172 SER A CA 1
ATOM 1411 C C . SER A 1 172 ? -5.578 15.672 21.827 1.00 95.44 172 SER A C 1
ATOM 1413 O O . SER A 1 172 ? -5.020 15.740 20.727 1.00 95.44 172 SER A O 1
ATOM 1415 N N . THR A 1 173 ? -4.885 15.757 22.970 1.00 95.94 173 THR A N 1
ATOM 1416 C CA . THR A 1 173 ? -3.422 15.903 22.975 1.00 95.94 173 THR A CA 1
ATOM 1417 C C . THR A 1 173 ? -2.742 14.663 22.405 1.00 95.94 173 THR A C 1
ATOM 1419 O O . THR A 1 173 ? -1.857 14.814 21.566 1.00 95.94 173 THR A O 1
ATOM 1422 N N . LEU A 1 174 ? -3.200 13.455 22.752 1.00 94.75 174 LEU A N 1
ATOM 1423 C CA . LEU A 1 174 ? -2.674 12.198 22.216 1.00 94.75 174 LEU A CA 1
ATOM 1424 C C . LEU A 1 174 ? -2.839 12.077 20.707 1.00 94.75 174 LEU A C 1
ATOM 1426 O O . LEU A 1 174 ? -1.926 11.590 20.047 1.00 94.75 174 LEU A O 1
ATOM 1430 N N . PHE A 1 175 ? -3.959 12.516 20.129 1.00 93.69 175 PHE A N 1
ATOM 1431 C CA . PHE A 1 175 ? -4.107 12.539 18.673 1.00 93.69 175 PHE A CA 1
ATOM 1432 C C . PHE A 1 175 ? -3.036 13.419 18.024 1.00 93.69 175 PHE A C 1
ATOM 1434 O O . PHE A 1 175 ? -2.350 12.967 17.110 1.00 93.69 175 PHE A O 1
ATOM 1441 N N . LYS A 1 176 ? -2.835 14.635 18.543 1.00 95.25 176 LYS A N 1
ATOM 1442 C CA . LYS A 1 176 ? -1.836 15.573 18.012 1.00 95.25 176 LYS A CA 1
ATOM 1443 C C . LYS A 1 176 ? -0.410 15.050 18.181 1.00 95.25 176 LYS A C 1
ATOM 1445 O O . LYS A 1 176 ? 0.377 15.126 17.241 1.00 95.25 176 LYS A O 1
ATOM 1450 N N . THR A 1 177 ? -0.063 14.531 19.358 1.00 95.44 177 THR A N 1
ATOM 1451 C CA . THR A 1 177 ? 1.286 14.012 19.626 1.00 95.44 177 THR A CA 1
ATOM 1452 C C . THR A 1 177 ? 1.566 12.744 18.834 1.00 95.44 177 THR A C 1
ATOM 1454 O O . THR A 1 177 ? 2.651 12.621 18.279 1.00 95.44 177 THR A O 1
ATOM 1457 N N . THR A 1 178 ? 0.587 11.844 18.705 1.00 94.19 178 THR A N 1
ATOM 1458 C CA . THR A 1 178 ? 0.727 10.619 17.907 1.00 94.19 178 THR A CA 1
ATOM 1459 C C . THR A 1 178 ? 0.948 10.947 16.436 1.00 94.19 178 THR A C 1
ATOM 1461 O O . THR A 1 178 ? 1.874 10.406 15.846 1.00 94.19 178 THR A O 1
ATOM 1464 N N . SER A 1 179 ? 0.163 11.855 15.843 1.00 93.19 179 SER A N 1
ATOM 1465 C CA . SER A 1 179 ? 0.368 12.250 14.442 1.00 93.19 179 SER A CA 1
ATOM 1466 C C . SER A 1 179 ? 1.749 12.868 14.224 1.00 93.19 179 SER A C 1
ATOM 1468 O O . SER A 1 179 ? 2.462 12.448 13.322 1.00 93.19 179 SER A O 1
ATOM 1470 N N . LYS A 1 180 ? 2.185 13.776 15.110 1.00 94.44 180 LYS A N 1
ATOM 1471 C CA . LYS A 1 180 ? 3.534 14.365 15.043 1.00 94.44 180 LYS A CA 1
ATOM 1472 C C . LYS A 1 180 ? 4.646 13.320 15.185 1.00 94.44 180 LYS A C 1
ATOM 1474 O O . LYS A 1 180 ? 5.667 13.426 14.513 1.00 94.44 180 LYS A O 1
ATOM 1479 N N . ALA A 1 181 ? 4.463 12.336 16.064 1.00 94.38 181 ALA A N 1
ATOM 1480 C CA . ALA A 1 181 ? 5.419 11.251 16.266 1.00 94.38 181 ALA A CA 1
ATOM 1481 C C . ALA A 1 181 ? 5.495 10.332 15.037 1.00 94.38 181 ALA A C 1
ATOM 1483 O O . ALA A 1 181 ? 6.588 9.990 14.605 1.00 94.38 181 ALA A O 1
ATOM 1484 N N . ILE A 1 182 ? 4.352 10.017 14.420 1.00 92.69 182 ILE A N 1
ATOM 1485 C CA . ILE A 1 182 ? 4.296 9.281 13.153 1.00 92.69 182 ILE A CA 1
ATOM 1486 C C . ILE A 1 182 ? 5.018 10.068 12.053 1.00 92.69 182 ILE A C 1
ATOM 1488 O O . ILE A 1 182 ? 5.905 9.523 11.407 1.00 92.69 182 ILE A O 1
ATOM 1492 N N . ASP A 1 183 ? 4.704 11.353 11.871 1.00 92.62 183 ASP A N 1
ATOM 1493 C CA . ASP A 1 183 ? 5.353 12.190 10.854 1.00 92.62 183 ASP A CA 1
ATOM 1494 C C . ASP A 1 183 ? 6.874 12.240 11.037 1.00 92.62 183 ASP A C 1
ATOM 1496 O O . ASP A 1 183 ? 7.622 12.217 10.057 1.00 92.62 183 ASP A O 1
ATOM 1500 N N . LYS A 1 184 ? 7.338 12.300 12.290 1.00 93.88 184 LYS A N 1
ATOM 1501 C CA . LYS A 1 184 ? 8.761 12.236 12.620 1.00 93.88 184 LYS A CA 1
ATOM 1502 C C . LYS A 1 184 ? 9.360 10.883 12.235 1.00 93.88 184 LYS A C 1
ATOM 1504 O O . LYS A 1 184 ? 10.340 10.864 11.502 1.00 93.88 184 LYS A O 1
ATOM 1509 N N . ASP A 1 185 ? 8.736 9.779 12.634 1.00 94.19 185 ASP A N 1
ATOM 1510 C CA . ASP A 1 185 ? 9.202 8.428 12.307 1.00 94.19 185 ASP A CA 1
ATOM 1511 C C . ASP A 1 185 ? 9.316 8.206 10.786 1.00 94.19 185 ASP A C 1
ATOM 1513 O O . ASP A 1 185 ? 10.293 7.631 10.304 1.00 94.19 185 ASP A O 1
ATOM 1517 N N . TYR A 1 186 ? 8.360 8.718 10.002 1.00 91.19 186 TYR A N 1
ATOM 1518 C CA . TYR A 1 186 ? 8.420 8.666 8.536 1.00 91.19 186 TYR A CA 1
ATOM 1519 C C . TYR A 1 186 ? 9.564 9.501 7.957 1.00 91.19 186 TYR A C 1
ATOM 1521 O O . TYR A 1 186 ? 10.225 9.059 7.013 1.00 91.19 186 TYR A O 1
ATOM 1529 N N . LYS A 1 187 ? 9.813 10.700 8.498 1.00 93.31 187 LYS A N 1
ATOM 1530 C CA . LYS A 1 187 ? 10.941 11.544 8.075 1.00 93.31 187 LYS A CA 1
ATOM 1531 C C . LYS A 1 187 ? 12.275 10.886 8.405 1.00 93.31 187 LYS A C 1
ATOM 1533 O O . LYS A 1 187 ? 13.143 10.860 7.538 1.00 93.31 187 LYS A O 1
ATOM 1538 N N . ASP A 1 188 ? 12.400 10.316 9.597 1.00 93.88 188 ASP A N 1
ATOM 1539 C CA . ASP A 1 188 ? 13.614 9.649 10.066 1.00 93.88 188 ASP A CA 1
ATOM 1540 C C . ASP A 1 188 ? 13.907 8.398 9.224 1.00 93.88 188 ASP A C 1
ATOM 1542 O O . ASP A 1 188 ? 15.029 8.210 8.754 1.00 93.88 188 ASP A O 1
ATOM 1546 N N . HIS A 1 189 ? 12.886 7.584 8.933 1.00 92.38 189 HIS A N 1
ATOM 1547 C CA . HIS A 1 189 ? 13.010 6.450 8.016 1.00 92.38 189 HIS A CA 1
ATOM 1548 C C . HIS A 1 189 ? 13.427 6.894 6.609 1.00 92.38 189 HIS A C 1
ATOM 1550 O O . HIS A 1 189 ? 14.367 6.347 6.035 1.00 92.38 189 HIS A O 1
ATOM 1556 N N . ARG A 1 190 ? 12.769 7.923 6.057 1.00 93.75 190 ARG A N 1
ATOM 1557 C CA . ARG A 1 190 ? 13.106 8.463 4.734 1.00 93.75 190 ARG A CA 1
ATOM 1558 C C . ARG A 1 190 ? 14.543 8.982 4.684 1.00 93.75 190 ARG A C 1
ATOM 1560 O O . ARG A 1 190 ? 15.246 8.720 3.713 1.00 93.75 190 ARG A O 1
ATOM 1567 N N . TYR A 1 191 ? 14.970 9.694 5.724 1.00 95.19 191 TYR A N 1
ATOM 1568 C CA . TYR A 1 191 ? 16.337 10.181 5.872 1.00 95.19 191 TYR A CA 1
ATOM 1569 C C . TYR A 1 191 ? 17.334 9.021 5.898 1.00 95.19 191 TYR A C 1
ATOM 1571 O O . TYR A 1 191 ? 18.289 9.035 5.128 1.00 95.19 191 TYR A O 1
ATOM 1579 N N . LYS A 1 192 ? 17.067 7.981 6.698 1.00 94.69 192 LYS A N 1
ATOM 1580 C CA . LYS A 1 192 ? 17.924 6.794 6.799 1.00 94.69 192 LYS A CA 1
ATOM 1581 C C . LYS A 1 192 ? 18.136 6.113 5.444 1.00 94.69 192 LYS A C 1
ATOM 1583 O O . LYS A 1 192 ? 19.279 5.892 5.067 1.00 94.69 192 LYS A O 1
ATOM 1588 N N . ILE A 1 193 ? 17.062 5.852 4.696 1.00 94.00 193 ILE A N 1
ATOM 1589 C CA . ILE A 1 193 ? 17.141 5.209 3.372 1.00 94.00 193 ILE A CA 1
ATOM 1590 C C . ILE A 1 193 ? 17.963 6.047 2.385 1.00 94.00 193 ILE A C 1
ATOM 1592 O O . ILE A 1 193 ? 18.759 5.504 1.617 1.00 94.00 193 ILE A O 1
ATOM 1596 N N . ILE A 1 194 ? 17.789 7.374 2.403 1.00 94.12 194 ILE A N 1
ATOM 1597 C CA . ILE A 1 194 ? 18.556 8.291 1.548 1.00 94.12 194 ILE A CA 1
ATOM 1598 C C . ILE A 1 194 ? 20.036 8.240 1.904 1.00 94.12 194 ILE A C 1
ATOM 1600 O O . ILE A 1 194 ? 20.870 8.053 1.023 1.00 94.12 194 ILE A O 1
ATOM 1604 N N . VAL A 1 195 ? 20.346 8.381 3.188 1.00 95.62 195 VAL A N 1
ATOM 1605 C CA . VAL A 1 195 ? 21.706 8.356 3.720 1.00 95.62 195 VAL A CA 1
ATOM 1606 C C . VAL A 1 195 ? 22.408 7.045 3.369 1.00 95.62 195 VAL A C 1
ATOM 1608 O O . VAL A 1 195 ? 23.483 7.068 2.779 1.00 95.62 195 VAL A O 1
ATOM 1611 N N . GLU A 1 196 ? 21.775 5.909 3.647 1.00 96.00 196 GLU A N 1
ATOM 1612 C CA . GLU A 1 196 ? 22.316 4.576 3.374 1.00 96.00 196 GLU A CA 1
ATOM 1613 C C . GLU A 1 196 ? 22.624 4.384 1.883 1.00 96.00 196 GLU A C 1
ATOM 1615 O O . GLU A 1 196 ? 23.735 4.020 1.509 1.00 96.00 196 GLU A O 1
ATOM 1620 N N . ASN A 1 197 ? 21.698 4.748 0.996 1.00 96.19 197 ASN A N 1
ATOM 1621 C CA . ASN A 1 197 ? 21.932 4.654 -0.445 1.00 96.19 197 ASN A CA 1
ATOM 1622 C C . ASN A 1 197 ? 23.004 5.632 -0.962 1.00 96.19 197 ASN A C 1
ATOM 1624 O O . ASN A 1 197 ? 23.716 5.302 -1.916 1.00 96.19 197 ASN A O 1
ATOM 1628 N N . ILE A 1 198 ? 23.138 6.819 -0.360 1.00 95.62 198 ILE A N 1
ATOM 1629 C CA . ILE A 1 198 ? 24.211 7.766 -0.695 1.00 95.62 198 ILE A CA 1
ATOM 1630 C C . ILE A 1 198 ? 25.571 7.197 -0.282 1.00 95.62 198 ILE A C 1
ATOM 1632 O O . ILE A 1 198 ? 26.499 7.232 -1.085 1.00 95.62 198 ILE A O 1
ATOM 1636 N N . TYR A 1 199 ? 25.703 6.638 0.920 1.00 95.50 199 TYR A N 1
ATOM 1637 C CA . TYR A 1 199 ? 26.988 6.117 1.391 1.00 95.50 199 TYR A CA 1
ATOM 1638 C C . TYR A 1 199 ? 27.372 4.788 0.729 1.00 95.50 199 TYR A C 1
ATOM 1640 O O . TYR A 1 199 ? 28.516 4.635 0.310 1.00 95.50 199 TYR A O 1
ATOM 1648 N N . THR A 1 200 ? 26.430 3.857 0.564 1.00 95.69 200 THR A N 1
ATOM 1649 C CA . THR A 1 200 ? 26.705 2.528 -0.009 1.00 95.69 200 THR A CA 1
ATOM 1650 C C . THR A 1 200 ? 26.835 2.561 -1.529 1.00 95.69 200 THR A C 1
ATOM 1652 O O . THR A 1 200 ? 27.715 1.920 -2.092 1.00 95.69 200 THR A O 1
ATOM 1655 N N . HIS A 1 201 ? 25.962 3.305 -2.216 1.00 93.00 201 HIS A N 1
ATOM 1656 C CA . HIS A 1 201 ? 25.844 3.242 -3.677 1.00 93.00 201 HIS A CA 1
ATOM 1657 C C . HIS A 1 201 ? 26.154 4.566 -4.380 1.00 93.00 201 HIS A C 1
ATOM 1659 O O . HIS A 1 201 ? 26.100 4.614 -5.609 1.00 93.00 201 HIS A O 1
ATOM 1665 N N . ARG A 1 202 ? 26.403 5.657 -3.635 1.00 93.50 202 ARG A N 1
ATOM 1666 C CA . ARG A 1 202 ? 26.564 7.025 -4.172 1.00 93.50 202 ARG A CA 1
ATOM 1667 C C . ARG A 1 202 ? 25.430 7.441 -5.111 1.00 93.50 202 ARG A C 1
ATOM 1669 O O . ARG A 1 202 ? 25.620 8.234 -6.028 1.00 93.50 202 ARG A O 1
ATOM 1676 N N . SER A 1 203 ? 24.229 6.898 -4.890 1.00 91.12 203 SER A N 1
ATOM 1677 C CA . SER A 1 203 ? 23.104 7.045 -5.812 1.00 91.12 203 SER A CA 1
ATOM 1678 C C . SER A 1 203 ? 21.848 7.521 -5.100 1.00 91.12 203 SER A C 1
ATOM 1680 O O . SER A 1 203 ? 21.146 6.764 -4.430 1.00 91.12 203 SER A O 1
ATOM 1682 N N . THR A 1 204 ? 21.497 8.781 -5.337 1.00 90.81 204 THR A N 1
ATOM 1683 C CA . THR A 1 204 ? 20.226 9.361 -4.884 1.00 90.81 204 THR A CA 1
ATOM 1684 C C . THR A 1 204 ? 19.033 8.753 -5.622 1.00 90.81 204 THR A C 1
ATOM 1686 O O . THR A 1 204 ? 17.973 8.540 -5.038 1.00 90.81 204 THR A O 1
ATOM 1689 N N . LYS A 1 205 ? 19.202 8.395 -6.902 1.00 89.25 205 LYS A N 1
ATOM 1690 C CA . LYS A 1 205 ? 18.156 7.760 -7.720 1.00 89.25 205 LYS A CA 1
ATOM 1691 C C . LYS A 1 205 ? 17.728 6.406 -7.150 1.00 89.25 205 LYS A C 1
ATOM 1693 O O . LYS A 1 205 ? 16.539 6.091 -7.170 1.00 89.25 205 LYS A O 1
ATOM 1698 N N . ARG A 1 206 ? 18.677 5.623 -6.628 1.00 90.62 206 ARG A N 1
ATOM 1699 C CA . ARG A 1 206 ? 18.394 4.332 -5.985 1.00 90.62 206 ARG A CA 1
ATOM 1700 C C . ARG A 1 206 ? 17.590 4.516 -4.697 1.00 90.62 206 ARG A C 1
ATOM 1702 O O . ARG A 1 206 ? 16.571 3.850 -4.546 1.00 90.62 206 ARG A O 1
ATOM 1709 N N . ALA A 1 207 ? 17.950 5.509 -3.879 1.00 92.12 207 ALA A N 1
ATOM 1710 C CA . ALA A 1 207 ? 17.183 5.879 -2.689 1.00 92.12 207 ALA A CA 1
ATOM 1711 C C . ALA A 1 207 ? 15.723 6.220 -3.017 1.00 92.12 207 ALA A C 1
ATOM 1713 O O . ALA A 1 207 ? 14.798 5.717 -2.386 1.00 92.12 207 ALA A O 1
ATOM 1714 N N . TYR A 1 208 ? 15.492 7.058 -4.034 1.00 90.31 208 TYR A N 1
ATOM 1715 C CA . TYR A 1 208 ? 14.129 7.414 -4.432 1.00 90.31 208 TYR A CA 1
ATOM 1716 C C . TYR A 1 208 ? 13.356 6.223 -4.984 1.00 90.31 208 TYR A C 1
ATOM 1718 O O . TYR A 1 208 ? 12.165 6.112 -4.714 1.00 90.31 208 TYR A O 1
ATOM 1726 N N . LYS A 1 209 ? 14.015 5.314 -5.709 1.00 89.06 209 LYS A N 1
ATOM 1727 C CA . LYS A 1 209 ? 13.387 4.082 -6.197 1.00 89.06 209 LYS A CA 1
ATOM 1728 C C . LYS A 1 209 ? 12.929 3.181 -5.047 1.00 89.06 209 LYS A C 1
ATOM 1730 O O . LYS A 1 209 ? 11.854 2.610 -5.142 1.00 89.06 209 LYS A O 1
ATOM 1735 N N . GLU A 1 210 ? 13.707 3.095 -3.972 1.00 89.06 210 GLU A N 1
ATOM 1736 C CA . GLU A 1 210 ? 13.363 2.325 -2.770 1.00 89.06 210 GLU A CA 1
ATOM 1737 C C . GLU A 1 210 ? 12.244 2.980 -1.946 1.00 89.06 210 GLU A C 1
ATOM 1739 O O . GLU A 1 210 ? 11.352 2.304 -1.445 1.00 89.06 210 GLU A O 1
ATOM 1744 N N . LEU A 1 211 ? 12.236 4.313 -1.867 1.00 89.31 211 LEU A N 1
ATOM 1745 C CA . LEU A 1 211 ? 11.160 5.076 -1.224 1.00 89.31 211 LEU A CA 1
ATOM 1746 C C . LEU A 1 211 ? 9.859 5.118 -2.040 1.00 89.31 211 LEU A C 1
ATOM 1748 O O . LEU A 1 211 ? 8.819 5.519 -1.515 1.00 89.31 211 LEU A O 1
ATOM 1752 N N . THR A 1 212 ? 9.909 4.764 -3.325 1.00 84.31 212 THR A N 1
ATOM 1753 C CA . THR A 1 212 ? 8.749 4.787 -4.216 1.00 84.31 212 THR A CA 1
ATOM 1754 C C . THR A 1 212 ? 7.911 3.534 -3.990 1.00 84.31 212 THR A C 1
ATOM 1756 O O . THR A 1 212 ? 8.327 2.426 -4.311 1.00 84.31 212 THR A O 1
ATOM 1759 N N . THR A 1 213 ? 6.700 3.707 -3.464 1.00 72.12 213 THR A N 1
ATOM 1760 C CA . THR A 1 213 ? 5.783 2.594 -3.181 1.00 72.12 213 THR A CA 1
ATOM 1761 C C . THR A 1 213 ? 4.987 2.145 -4.407 1.00 72.12 213 THR A C 1
ATOM 1763 O O . THR A 1 213 ? 4.524 1.007 -4.451 1.00 72.12 213 THR A O 1
ATOM 1766 N N . HIS A 1 214 ? 4.831 3.007 -5.415 1.00 72.62 214 HIS A N 1
ATOM 1767 C CA . HIS A 1 214 ? 4.057 2.729 -6.626 1.00 72.62 214 HIS A CA 1
ATOM 1768 C C . HIS A 1 214 ? 4.818 3.116 -7.897 1.00 72.62 214 HIS A C 1
ATOM 1770 O O . HIS A 1 214 ? 5.444 4.167 -7.988 1.00 72.62 214 HIS A O 1
ATOM 1776 N N . LYS A 1 215 ? 4.739 2.271 -8.928 1.00 71.88 215 LYS A N 1
ATOM 1777 C CA . LYS A 1 215 ? 5.336 2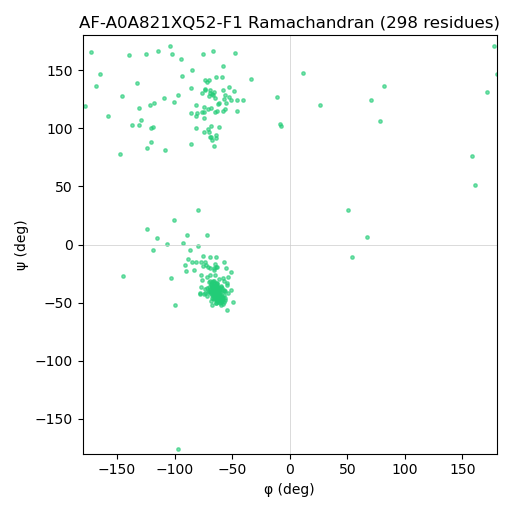.553 -10.239 1.00 71.88 215 LYS A CA 1
ATOM 1778 C C . LYS A 1 215 ? 4.396 3.464 -11.032 1.00 71.88 215 LYS A C 1
ATOM 1780 O O . LYS A 1 215 ? 3.272 3.062 -11.325 1.00 71.88 215 LYS A O 1
ATOM 1785 N N . SER A 1 216 ? 4.841 4.656 -11.427 1.00 62.34 216 SER A N 1
ATOM 1786 C CA . SER A 1 216 ? 4.124 5.459 -12.422 1.00 62.34 216 SER A CA 1
ATOM 1787 C C . SER A 1 216 ? 4.269 4.783 -13.789 1.00 62.34 216 SER A C 1
ATOM 1789 O O . SER A 1 216 ? 5.300 4.863 -14.449 1.00 62.34 216 SER A O 1
ATOM 1791 N N . TRP A 1 217 ? 3.242 4.041 -14.206 1.00 58.78 217 TRP A N 1
ATOM 1792 C CA . TRP A 1 217 ? 3.251 3.317 -15.485 1.00 58.78 217 TRP A CA 1
ATOM 1793 C C . TRP A 1 217 ? 3.300 4.248 -16.708 1.00 58.78 217 TRP A C 1
ATOM 1795 O O . TRP A 1 217 ? 3.662 3.806 -17.793 1.00 58.78 217 TRP A O 1
ATOM 1805 N N . ILE A 1 218 ? 2.989 5.536 -16.536 1.00 62.56 218 ILE A N 1
ATOM 1806 C CA . ILE A 1 218 ? 2.995 6.540 -17.601 1.00 62.56 218 ILE A CA 1
ATOM 1807 C C . ILE A 1 218 ? 3.987 7.641 -17.217 1.00 62.56 218 ILE A C 1
ATOM 1809 O O . ILE A 1 218 ? 3.642 8.621 -16.565 1.00 62.56 218 ILE A O 1
ATOM 1813 N N . GLN A 1 219 ? 5.249 7.457 -17.600 1.00 56.31 219 GLN A N 1
ATOM 1814 C CA . GLN A 1 219 ? 6.356 8.336 -17.207 1.00 56.31 219 GLN A CA 1
ATOM 1815 C C . GLN A 1 219 ? 6.368 9.685 -17.958 1.00 56.31 219 GLN A C 1
ATOM 1817 O O . GLN A 1 219 ? 6.976 10.642 -17.484 1.00 56.31 219 GLN A O 1
ATOM 1822 N N . ASN A 1 220 ? 5.675 9.782 -19.101 1.00 55.38 220 ASN A N 1
ATOM 1823 C CA . ASN A 1 220 ? 5.823 10.899 -20.046 1.00 55.38 220 ASN A CA 1
ATOM 1824 C C . ASN A 1 220 ? 4.577 11.780 -20.229 1.00 55.38 220 ASN A C 1
ATOM 1826 O O . ASN A 1 220 ? 4.606 12.700 -21.045 1.00 55.38 220 ASN A O 1
ATOM 1830 N N . LEU A 1 221 ? 3.505 11.569 -19.461 1.00 62.47 221 LEU A N 1
ATOM 1831 C CA . LEU A 1 221 ? 2.382 12.507 -19.450 1.00 62.47 221 LEU A CA 1
ATOM 1832 C C . LEU A 1 221 ? 2.693 13.613 -18.433 1.00 62.47 221 LEU A C 1
ATOM 1834 O O . LEU A 1 221 ? 2.370 13.503 -17.251 1.00 62.47 221 LEU A O 1
ATOM 1838 N N . ARG A 1 222 ? 3.407 14.658 -18.875 1.00 55.53 222 ARG A N 1
ATOM 1839 C CA . ARG A 1 222 ? 3.688 15.851 -18.059 1.00 55.53 222 ARG A CA 1
ATOM 1840 C C . ARG A 1 222 ? 2.385 16.599 -17.774 1.00 55.53 222 ARG A C 1
ATOM 1842 O O . ARG A 1 222 ? 2.052 17.563 -18.455 1.00 55.53 222 ARG A O 1
ATOM 1849 N N . SER A 1 223 ? 1.661 16.191 -16.739 1.00 56.81 223 SER A N 1
ATOM 1850 C CA . SER A 1 223 ? 0.720 17.099 -16.094 1.00 56.81 223 SER A CA 1
ATOM 1851 C C . SER A 1 223 ? 1.525 18.112 -15.275 1.00 56.81 223 SER A C 1
ATOM 1853 O O . SER A 1 223 ? 2.449 17.742 -14.551 1.00 56.81 223 SER A O 1
ATOM 1855 N N . LYS A 1 224 ? 1.197 19.406 -15.380 1.00 58.78 224 LYS A N 1
ATOM 1856 C CA . LYS A 1 224 ? 1.773 20.460 -14.519 1.00 58.78 224 LYS A CA 1
ATOM 1857 C C . LYS A 1 224 ? 1.396 20.262 -13.040 1.00 58.78 224 LYS A C 1
ATOM 1859 O O . LYS A 1 224 ? 1.944 20.930 -12.168 1.00 58.78 224 LYS A O 1
ATOM 1864 N N . THR A 1 225 ? 0.469 19.352 -12.748 1.00 55.22 225 THR A N 1
ATOM 1865 C CA . THR A 1 225 ? -0.022 19.030 -11.409 1.00 55.22 225 THR A CA 1
ATOM 1866 C C . THR A 1 225 ? 0.112 17.533 -11.108 1.00 55.22 225 THR A C 1
ATOM 1868 O O . THR A 1 225 ? 0.366 16.722 -11.994 1.00 55.22 225 THR A O 1
ATOM 1871 N N . LYS A 1 226 ? 0.015 17.204 -9.813 1.00 61.72 226 LYS A N 1
ATOM 1872 C CA . LYS A 1 226 ? 0.253 15.893 -9.177 1.00 61.72 226 LYS A CA 1
ATOM 1873 C C . LYS A 1 226 ? -0.427 14.711 -9.898 1.00 61.72 226 LYS A C 1
ATOM 1875 O O . LYS A 1 226 ? -1.350 14.891 -10.681 1.00 61.72 226 LYS A O 1
ATOM 1880 N N . GLU A 1 227 ? 0.011 13.498 -9.554 1.00 64.06 227 GLU A N 1
ATOM 1881 C CA . GLU A 1 227 ? -0.530 12.214 -10.031 1.00 64.06 227 GLU A CA 1
ATOM 1882 C C . GLU A 1 227 ? -2.066 12.198 -10.111 1.00 64.06 227 GLU A C 1
ATOM 1884 O O . GLU A 1 227 ? -2.751 12.450 -9.115 1.00 64.06 227 GLU A O 1
ATOM 1889 N N . THR A 1 228 ? -2.601 11.881 -11.292 1.00 70.75 228 THR A N 1
ATOM 1890 C CA . THR A 1 228 ? -4.041 11.779 -11.541 1.00 70.75 228 THR A CA 1
ATOM 1891 C C . THR A 1 228 ? -4.577 10.490 -10.915 1.00 70.75 228 THR A C 1
ATOM 1893 O O . THR A 1 228 ? -4.196 9.385 -11.296 1.00 70.75 228 THR A O 1
ATOM 1896 N N . LYS A 1 229 ? -5.435 10.617 -9.896 1.00 69.44 229 LYS A N 1
ATOM 1897 C CA . LYS A 1 229 ? -6.015 9.465 -9.173 1.00 69.44 229 LYS A CA 1
ATOM 1898 C C . LYS A 1 229 ? -7.456 9.183 -9.584 1.00 69.44 229 LYS A C 1
ATOM 1900 O O . LYS A 1 229 ? -7.904 8.042 -9.512 1.00 69.44 229 LYS A O 1
ATOM 1905 N N . THR A 1 230 ? -8.184 10.210 -10.010 1.00 78.06 230 THR A N 1
ATOM 1906 C CA . THR A 1 230 ? -9.609 10.108 -10.326 1.00 78.06 230 THR A CA 1
ATOM 1907 C C . THR A 1 230 ? -9.805 9.838 -11.813 1.00 78.06 230 THR A C 1
ATOM 1909 O O . THR A 1 230 ? -9.088 10.384 -12.649 1.00 78.06 230 THR A O 1
ATOM 1912 N N . ARG A 1 231 ? -10.832 9.054 -12.171 1.00 81.44 231 ARG A N 1
ATOM 1913 C CA . ARG A 1 231 ? -11.212 8.808 -13.577 1.00 81.44 231 ARG A CA 1
ATOM 1914 C C . ARG A 1 231 ? -11.376 10.109 -14.372 1.00 81.44 231 ARG A C 1
ATOM 1916 O O . ARG A 1 231 ? -10.956 10.164 -15.523 1.00 81.44 231 ARG A O 1
ATOM 1923 N N . ILE A 1 232 ? -11.950 11.141 -13.751 1.00 85.38 232 ILE A N 1
ATOM 1924 C CA . ILE A 1 232 ? -12.132 12.457 -14.373 1.00 85.38 232 ILE A CA 1
ATOM 1925 C C . ILE A 1 232 ? -10.787 13.123 -14.692 1.00 85.38 232 ILE A C 1
ATOM 1927 O O . ILE A 1 232 ? -10.602 13.626 -15.794 1.00 85.38 232 ILE A O 1
ATOM 1931 N N . ASP A 1 233 ? -9.812 13.026 -13.786 1.00 80.81 233 ASP A N 1
ATOM 1932 C CA . ASP A 1 233 ? -8.478 13.605 -13.962 1.00 80.81 233 ASP A CA 1
ATOM 1933 C C . ASP A 1 233 ? -7.723 12.914 -15.102 1.00 80.81 233 ASP A C 1
ATOM 1935 O O . ASP A 1 233 ? -7.027 13.569 -15.873 1.00 80.81 233 ASP A O 1
ATOM 1939 N N . ILE A 1 234 ? -7.888 11.593 -15.241 1.00 82.31 234 ILE A N 1
ATOM 1940 C CA . ILE A 1 234 ? -7.300 10.811 -16.337 1.00 82.31 234 ILE A CA 1
ATOM 1941 C C . ILE A 1 234 ? -7.891 11.251 -17.681 1.00 82.31 234 ILE A C 1
ATOM 1943 O O . ILE A 1 234 ? -7.141 11.502 -18.623 1.00 82.31 234 ILE A O 1
ATOM 1947 N N . ILE A 1 235 ? -9.221 11.374 -17.766 1.00 85.75 235 ILE A N 1
ATOM 1948 C CA . ILE A 1 235 ? -9.910 11.812 -18.988 1.00 85.75 235 ILE A CA 1
ATOM 1949 C C . ILE A 1 235 ? -9.495 13.238 -19.352 1.00 85.75 235 ILE A C 1
ATOM 1951 O O . ILE A 1 235 ? -9.155 13.491 -20.505 1.00 85.75 235 ILE A O 1
ATOM 1955 N N . ASN A 1 236 ? -9.469 14.153 -18.383 1.00 85.31 236 ASN A N 1
ATOM 1956 C CA . ASN A 1 236 ? -9.066 15.541 -18.604 1.00 85.31 236 ASN A CA 1
ATOM 1957 C C . ASN A 1 236 ? -7.610 15.627 -19.071 1.00 85.31 236 ASN A C 1
ATOM 1959 O O . ASN A 1 236 ? -7.323 16.288 -20.062 1.00 85.31 236 ASN A O 1
ATOM 1963 N N . CYS A 1 237 ? -6.704 14.884 -18.432 1.00 80.75 237 CYS A N 1
ATOM 1964 C CA . CYS A 1 237 ? -5.294 14.869 -18.806 1.00 80.75 237 CYS A CA 1
ATOM 1965 C C . CYS A 1 237 ? -5.068 14.293 -20.215 1.00 80.75 237 CYS A C 1
ATOM 1967 O O . CYS A 1 237 ? -4.308 14.861 -20.998 1.00 80.75 237 CYS A O 1
ATOM 1969 N N . ALA A 1 238 ? -5.773 13.214 -20.576 1.00 82.94 238 ALA A N 1
ATOM 1970 C CA . ALA A 1 238 ? -5.750 12.674 -21.935 1.00 82.94 238 ALA A CA 1
ATOM 1971 C C . ALA A 1 238 ? -6.333 13.671 -22.949 1.00 82.94 238 ALA A C 1
ATOM 1973 O O . ALA A 1 238 ? -5.761 13.877 -24.017 1.00 82.94 238 ALA A O 1
ATOM 1974 N N . THR A 1 239 ? -7.440 14.327 -22.597 1.00 87.12 239 THR A N 1
ATOM 1975 C CA . THR A 1 239 ? -8.092 15.339 -23.436 1.00 87.12 239 THR A CA 1
ATOM 1976 C C . THR A 1 239 ? -7.161 16.519 -23.691 1.00 87.12 239 THR A C 1
ATOM 1978 O O . THR A 1 239 ? -7.029 16.949 -24.830 1.00 87.12 239 THR A O 1
ATOM 1981 N N . ASP A 1 240 ? -6.471 17.019 -22.668 1.00 83.25 240 ASP A N 1
ATOM 1982 C CA . ASP A 1 240 ? -5.521 18.125 -22.798 1.00 83.25 240 ASP A CA 1
ATOM 1983 C C . ASP A 1 240 ? -4.286 17.739 -23.616 1.00 83.25 240 ASP A C 1
ATOM 1985 O O . ASP A 1 240 ? -3.799 18.550 -24.404 1.00 83.25 240 ASP A O 1
ATOM 1989 N N . TYR A 1 241 ? -3.806 16.500 -23.483 1.00 82.31 241 TYR A N 1
ATOM 1990 C CA . TYR A 1 241 ? -2.734 15.968 -24.323 1.00 82.31 241 TYR A CA 1
ATOM 1991 C C . TYR A 1 241 ? -3.140 15.916 -25.798 1.00 82.31 241 TYR A C 1
ATOM 1993 O O . TYR A 1 241 ? -2.420 16.431 -26.650 1.00 82.31 241 TYR A O 1
ATOM 2001 N N . TYR A 1 242 ? -4.309 15.352 -26.112 1.00 86.56 242 TYR A N 1
ATOM 2002 C CA . TYR A 1 242 ? -4.790 15.294 -27.492 1.00 86.56 242 TYR A CA 1
ATOM 2003 C C . TYR A 1 242 ? -5.144 16.672 -28.041 1.00 86.56 242 TYR A C 1
ATOM 2005 O O . TYR A 1 242 ? -4.867 16.935 -29.207 1.00 86.56 242 TYR A O 1
ATOM 2013 N N . LYS A 1 243 ? -5.672 17.580 -27.211 1.00 86.31 243 LYS A N 1
ATOM 2014 C CA . LYS A 1 243 ? -5.791 18.994 -27.574 1.00 86.31 243 LYS A CA 1
ATOM 2015 C C . LYS A 1 243 ? -4.427 19.521 -27.986 1.00 86.31 243 LYS A C 1
ATOM 2017 O O . LYS A 1 243 ? -4.302 19.923 -29.121 1.00 86.31 243 LYS A O 1
ATOM 2022 N N . GLN A 1 244 ? -3.388 19.427 -27.156 1.00 83.31 244 GLN A N 1
ATOM 2023 C CA . GLN A 1 244 ? -2.038 19.884 -27.527 1.00 83.31 244 GLN A CA 1
ATOM 2024 C C . GLN A 1 244 ? -1.500 19.236 -28.811 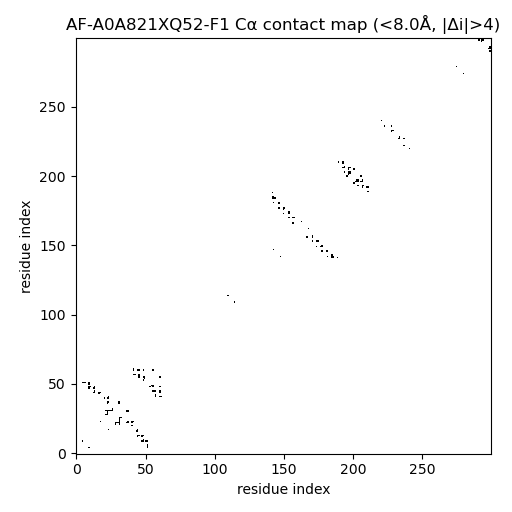1.00 83.31 244 GLN A C 1
ATOM 2026 O O . GLN A 1 244 ? -0.892 19.930 -29.618 1.00 83.31 244 GLN A O 1
ATOM 2031 N N . LEU A 1 245 ? -1.739 17.937 -29.009 1.00 81.69 245 LEU A N 1
ATOM 2032 C CA . LEU A 1 245 ? -1.292 17.199 -30.192 1.00 81.69 245 LEU A CA 1
ATOM 2033 C C . LEU A 1 245 ? -1.969 17.690 -31.481 1.00 81.69 245 LEU A C 1
ATOM 2035 O O . LEU A 1 245 ? -1.337 17.739 -32.533 1.00 81.69 245 LEU A O 1
ATOM 2039 N N . TYR A 1 246 ? -3.252 18.040 -31.390 1.00 85.44 246 TYR A N 1
ATOM 2040 C CA . TYR A 1 246 ? -4.083 18.440 -32.526 1.00 85.44 246 TYR A CA 1
ATOM 2041 C C . TYR A 1 246 ? -4.383 19.941 -32.582 1.00 85.44 246 TYR A C 1
ATOM 2043 O O . TYR A 1 246 ? -5.049 20.393 -33.516 1.00 85.44 246 TYR A O 1
ATOM 2051 N N . THR A 1 247 ? -3.874 20.736 -31.639 1.00 79.38 247 THR A N 1
ATOM 2052 C CA . THR A 1 247 ? -3.817 22.191 -31.750 1.00 79.38 247 THR A CA 1
ATOM 2053 C C . THR A 1 247 ? -2.828 22.476 -32.867 1.00 79.38 247 THR A C 1
ATOM 2055 O O . THR A 1 247 ? -1.622 22.568 -32.647 1.00 79.38 247 THR A O 1
ATOM 2058 N N . LYS A 1 248 ? -3.339 22.554 -34.098 1.00 61.88 248 LYS A N 1
ATOM 2059 C CA . LYS A 1 248 ? -2.570 23.016 -35.249 1.00 61.88 248 LYS A CA 1
ATOM 2060 C C . LYS A 1 248 ? -1.883 24.319 -34.832 1.00 61.88 248 LYS A C 1
ATOM 2062 O O . LYS A 1 248 ? -2.578 25.182 -34.285 1.00 61.88 248 LYS A O 1
ATOM 2067 N N . PRO A 1 249 ? -0.576 24.513 -35.080 1.00 55.66 249 PRO A N 1
ATOM 2068 C CA . PRO A 1 249 ? -0.083 25.874 -35.113 1.00 55.66 249 PRO A CA 1
ATOM 2069 C C . PRO A 1 249 ? -0.957 26.566 -36.157 1.00 55.66 249 PRO A C 1
ATOM 2071 O O . PRO A 1 249 ? -1.093 26.080 -37.284 1.00 55.66 249 PRO A O 1
ATOM 2074 N N . THR A 1 250 ? -1.648 27.629 -35.763 1.00 48.03 250 THR A N 1
ATOM 2075 C CA . THR A 1 250 ? -2.192 28.559 -36.743 1.00 48.03 250 THR A CA 1
ATOM 2076 C C . THR A 1 250 ? -1.067 28.825 -37.739 1.00 48.03 250 THR A C 1
ATOM 2078 O O . THR A 1 250 ? 0.032 29.179 -37.305 1.00 48.03 250 THR A O 1
ATOM 2081 N N . PRO A 1 251 ? -1.267 28.604 -39.048 1.00 44.28 251 PRO A N 1
ATOM 2082 C CA . PRO A 1 251 ? -0.299 29.063 -40.020 1.00 44.28 251 PRO A CA 1
ATOM 2083 C C . PRO A 1 251 ? -0.262 30.583 -39.867 1.00 44.28 251 PRO A C 1
ATOM 2085 O O . PRO A 1 251 ? -1.181 31.276 -40.304 1.00 44.28 251 PRO A O 1
ATOM 2088 N N . CYS A 1 252 ? 0.752 31.116 -39.184 1.00 33.84 252 CYS A N 1
ATOM 2089 C CA . CYS A 1 252 ? 1.112 32.503 -39.381 1.00 33.84 252 CYS A CA 1
ATOM 2090 C C . CYS A 1 252 ? 1.688 32.584 -40.794 1.00 33.84 252 CYS A C 1
ATOM 2092 O O . CYS A 1 252 ? 2.857 32.332 -41.073 1.00 33.84 252 CYS A O 1
ATOM 2094 N N . LEU A 1 253 ? 0.794 32.898 -41.720 1.00 38.84 253 LEU A N 1
ATOM 2095 C CA . LEU A 1 253 ? 1.137 33.565 -42.952 1.00 38.84 253 LEU A CA 1
ATOM 2096 C C . LEU A 1 253 ? 1.678 34.950 -42.570 1.00 38.84 253 LEU A C 1
ATOM 2098 O O . LEU A 1 253 ? 0.924 35.902 -42.406 1.00 38.84 253 LEU A O 1
ATOM 2102 N N . SER A 1 254 ? 2.989 35.055 -42.386 1.00 38.16 254 SER A N 1
ATOM 2103 C CA . SER A 1 254 ? 3.692 36.337 -42.390 1.00 38.16 254 SER A CA 1
ATOM 2104 C C . SER A 1 254 ? 5.091 36.130 -42.950 1.00 38.16 254 SER A C 1
ATOM 2106 O O . SER A 1 254 ? 6.042 35.991 -42.184 1.00 38.16 254 SER A O 1
ATOM 2108 N N . SER A 1 255 ? 5.187 36.025 -44.280 1.00 40.59 255 SER A N 1
ATOM 2109 C CA . SER A 1 255 ? 6.321 36.498 -45.106 1.00 40.59 255 SER A CA 1
ATOM 2110 C C . SER A 1 255 ? 6.376 35.841 -46.493 1.00 40.59 255 SER A C 1
ATOM 2112 O O . SER A 1 255 ? 7.430 35.386 -46.908 1.00 40.59 255 SER A O 1
ATOM 2114 N N . ILE A 1 256 ? 5.282 35.829 -47.262 1.00 39.50 256 ILE A N 1
ATOM 2115 C CA . ILE A 1 256 ? 5.418 35.869 -48.728 1.00 39.50 256 ILE A CA 1
ATOM 2116 C C . ILE A 1 256 ? 4.374 36.851 -49.259 1.00 39.50 256 ILE A C 1
ATOM 2118 O O . ILE A 1 256 ? 3.174 36.593 -49.260 1.00 39.50 256 ILE A O 1
ATOM 2122 N N . THR A 1 257 ? 4.855 38.036 -49.606 1.00 36.34 257 THR A N 1
ATOM 2123 C CA . THR A 1 257 ? 4.143 39.090 -50.326 1.00 36.34 257 THR A CA 1
ATOM 2124 C C . THR A 1 257 ? 3.908 38.700 -51.786 1.00 36.34 257 THR A C 1
ATOM 2126 O O . THR A 1 257 ? 4.838 38.210 -52.418 1.00 36.34 257 THR A O 1
ATOM 2129 N N . ALA A 1 258 ? 2.723 39.073 -52.297 1.00 35.47 258 ALA A N 1
ATOM 2130 C CA . ALA A 1 258 ? 2.332 39.221 -53.712 1.00 35.47 258 ALA A CA 1
ATOM 2131 C C . ALA A 1 258 ? 2.206 37.892 -54.504 1.00 35.47 258 ALA A C 1
ATOM 2133 O O . ALA A 1 258 ? 3.126 37.091 -54.528 1.00 35.47 258 ALA A O 1
ATOM 2134 N N . THR A 1 259 ? 1.091 37.528 -55.149 1.00 34.25 259 THR A N 1
ATOM 2135 C CA . THR A 1 259 ? 0.166 38.298 -56.000 1.00 34.25 259 THR A CA 1
ATOM 2136 C C . THR A 1 259 ? -1.146 37.495 -56.186 1.00 34.25 259 THR A C 1
ATOM 2138 O O . THR A 1 259 ? -1.090 36.272 -56.168 1.00 34.25 259 THR A O 1
ATOM 2141 N N . SER A 1 260 ? -2.283 38.211 -56.293 1.00 41.03 260 SER A N 1
ATOM 2142 C CA . SER A 1 260 ? -3.650 37.897 -56.817 1.00 41.03 260 SER A CA 1
ATOM 2143 C C . SER A 1 260 ? -4.055 36.435 -57.151 1.00 41.03 260 SER A C 1
ATOM 2145 O O . SER A 1 260 ? -3.281 35.670 -57.694 1.00 41.03 260 SER A O 1
ATOM 2147 N N . ALA A 1 261 ? -5.294 35.948 -57.022 1.00 36.88 261 ALA A N 1
ATOM 2148 C CA . ALA A 1 261 ? -6.615 36.461 -56.661 1.00 36.88 261 ALA A CA 1
ATOM 2149 C C . ALA A 1 261 ? -7.594 35.259 -56.538 1.00 36.88 261 ALA A C 1
ATOM 2151 O O . ALA A 1 261 ? -7.338 34.191 -57.083 1.00 36.88 261 ALA A O 1
ATOM 2152 N N . ALA A 1 262 ? -8.758 35.527 -55.931 1.00 35.22 262 ALA A N 1
ATOM 2153 C CA . ALA A 1 262 ? -10.049 34.830 -56.061 1.00 35.22 262 ALA A CA 1
ATOM 2154 C C . ALA A 1 262 ? -10.332 33.537 -55.251 1.00 35.22 262 ALA A C 1
ATOM 2156 O O . ALA A 1 262 ? -9.526 32.626 -55.112 1.00 35.22 262 ALA A O 1
ATOM 2157 N N . ILE A 1 263 ? -11.556 33.519 -54.710 1.00 40.03 263 ILE A N 1
ATOM 2158 C CA . ILE A 1 263 ? -12.202 32.529 -53.828 1.00 40.03 263 ILE A CA 1
ATOM 2159 C C . ILE A 1 263 ? -13.097 31.570 -54.694 1.00 40.03 263 ILE A C 1
ATOM 2161 O O . ILE A 1 263 ? -13.160 31.759 -55.905 1.00 40.03 263 ILE A O 1
ATOM 2165 N N . PRO A 1 264 ? -13.880 30.612 -54.142 1.00 62.66 264 PRO A N 1
ATOM 2166 C CA . PRO A 1 264 ? -13.651 29.154 -54.059 1.00 62.66 264 PRO A CA 1
ATOM 2167 C C . PRO A 1 264 ? -14.657 28.287 -54.875 1.00 62.66 264 PRO A C 1
ATOM 2169 O O . PRO A 1 264 ? -15.739 28.773 -55.186 1.00 62.66 264 PRO A O 1
ATOM 2172 N N . LYS A 1 265 ? -14.398 26.975 -55.096 1.00 35.25 265 LYS A N 1
ATOM 2173 C CA . LYS A 1 265 ? -15.388 25.847 -55.034 1.00 35.25 265 LYS A CA 1
ATOM 2174 C C . LYS A 1 265 ? -14.776 24.462 -55.405 1.00 35.25 265 LYS A C 1
ATOM 2176 O O . LYS A 1 265 ? -13.598 24.432 -55.735 1.00 35.25 265 LYS A O 1
ATOM 2181 N N . PRO A 1 266 ? -15.489 23.320 -55.209 1.00 51.81 266 PRO A N 1
ATOM 2182 C CA . PRO A 1 266 ? -14.943 22.079 -54.655 1.00 51.81 266 PRO A CA 1
ATOM 2183 C C . PRO A 1 266 ? -14.691 20.973 -55.699 1.00 51.81 266 PRO A C 1
ATOM 2185 O O . PRO A 1 266 ? -15.206 21.039 -56.807 1.00 51.81 266 PRO A O 1
ATOM 2188 N N . GLN A 1 267 ? -14.020 19.906 -55.239 1.00 48.94 267 GLN A N 1
ATOM 2189 C CA . GLN A 1 267 ? -13.757 18.611 -55.896 1.00 48.94 267 GLN A CA 1
ATOM 2190 C C 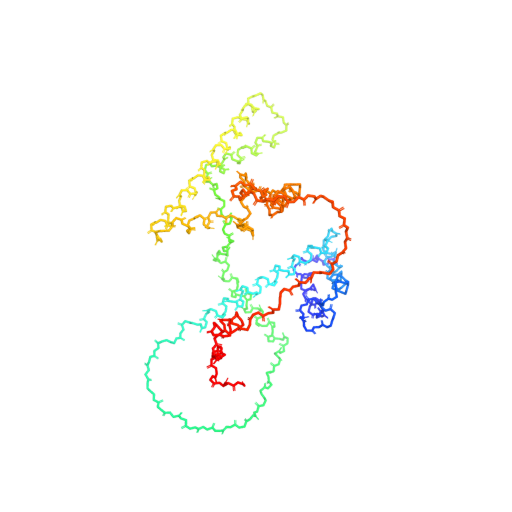. GLN A 1 267 ? -12.628 18.588 -56.938 1.00 48.94 267 GLN A C 1
ATOM 2192 O O . GLN A 1 267 ? -12.831 18.966 -58.082 1.00 48.94 267 GLN A O 1
ATOM 2197 N N . SER A 1 268 ? -11.490 17.985 -56.574 1.00 45.69 268 SER A N 1
ATOM 2198 C CA . SER A 1 268 ? -10.681 17.173 -57.496 1.00 45.69 268 SER A CA 1
ATOM 2199 C C . SER A 1 268 ? -9.611 16.380 -56.738 1.00 45.69 268 SER A C 1
ATOM 2201 O O . SER A 1 268 ? -8.989 16.882 -55.806 1.00 45.69 268 SER A O 1
ATOM 2203 N N . VAL A 1 269 ? -9.484 15.117 -57.143 1.00 51.59 269 VAL A N 1
ATOM 2204 C CA . VAL A 1 269 ? -8.395 14.143 -56.968 1.00 51.59 269 VAL A CA 1
ATOM 2205 C C . VAL A 1 269 ? -7.086 14.736 -56.422 1.00 51.59 269 VAL A C 1
ATOM 2207 O O . VAL A 1 269 ? -6.551 15.693 -56.971 1.00 51.59 269 VAL A O 1
ATOM 2210 N N . ILE A 1 270 ? -6.564 14.152 -55.336 1.00 52.19 270 ILE A N 1
ATOM 2211 C CA . ILE A 1 270 ? -5.226 14.474 -54.825 1.00 52.19 270 ILE A CA 1
ATOM 2212 C C . ILE A 1 270 ? -4.212 13.918 -55.833 1.00 52.19 270 ILE A C 1
ATOM 2214 O O . ILE A 1 270 ? -3.889 12.732 -55.781 1.00 52.19 270 ILE A O 1
ATOM 2218 N N . ASP A 1 271 ? -3.722 14.765 -56.736 1.00 62.16 271 ASP A N 1
ATOM 2219 C CA . ASP A 1 271 ? -2.526 14.478 -57.529 1.00 62.16 271 ASP A CA 1
ATOM 2220 C C . ASP A 1 271 ? -1.316 14.503 -56.591 1.00 62.16 271 ASP A C 1
ATOM 2222 O O . ASP A 1 271 ? -0.734 15.546 -56.282 1.00 62.16 271 ASP A O 1
ATOM 2226 N N . LEU A 1 272 ? -0.970 13.326 -56.072 1.00 64.56 272 LEU A N 1
ATOM 2227 C CA . LEU A 1 272 ? 0.331 13.099 -55.460 1.00 64.56 272 LEU A CA 1
ATOM 2228 C C . LEU A 1 272 ? 1.394 13.217 -56.563 1.00 64.56 272 LEU A C 1
ATOM 2230 O O . LEU A 1 272 ? 1.232 12.599 -57.619 1.00 64.56 272 LEU A O 1
ATOM 2234 N N . PRO A 1 273 ? 2.474 13.991 -56.351 1.00 70.50 273 PRO A N 1
ATOM 2235 C CA . PRO A 1 273 ? 3.539 14.094 -57.334 1.00 70.50 273 PRO A CA 1
ATOM 2236 C C . PRO A 1 273 ? 4.140 12.705 -57.605 1.00 70.50 273 PRO A C 1
ATOM 2238 O O . PRO A 1 273 ? 4.240 11.895 -56.674 1.00 70.50 273 PRO A O 1
ATOM 2241 N N . PRO A 1 274 ? 4.547 12.416 -58.856 1.00 75.94 274 PRO A N 1
ATOM 2242 C CA . PRO A 1 274 ? 5.236 11.178 -59.187 1.00 75.94 274 PRO A CA 1
ATOM 2243 C C . PRO A 1 274 ? 6.434 10.981 -58.261 1.00 75.94 274 PRO A C 1
ATOM 2245 O O . PRO A 1 274 ? 7.180 11.925 -57.996 1.00 75.94 274 PRO A O 1
ATOM 2248 N N . VAL A 1 275 ? 6.596 9.759 -57.757 1.00 74.75 275 VAL A N 1
ATOM 2249 C CA . VAL A 1 275 ? 7.693 9.404 -56.855 1.00 74.75 275 VAL A CA 1
ATOM 2250 C C . VAL A 1 275 ? 9.020 9.700 -57.557 1.00 74.75 275 VAL A C 1
ATOM 2252 O O . VAL A 1 275 ? 9.334 9.075 -58.567 1.00 74.75 275 VAL A O 1
ATOM 2255 N N . ASP A 1 276 ? 9.789 10.657 -57.032 1.00 82.62 276 ASP A N 1
ATOM 2256 C CA . ASP A 1 276 ? 11.092 11.019 -57.591 1.00 82.62 276 ASP A CA 1
ATOM 2257 C C . ASP A 1 276 ? 12.075 9.866 -57.363 1.00 82.62 276 ASP A C 1
ATOM 2259 O O . ASP A 1 276 ? 12.408 9.503 -56.229 1.00 82.62 276 ASP A O 1
ATOM 2263 N N . GLU A 1 277 ? 12.562 9.283 -58.456 1.00 82.56 277 GLU A N 1
ATOM 2264 C CA . GLU A 1 277 ? 13.489 8.151 -58.439 1.00 82.56 277 GLU A CA 1
ATOM 2265 C C . GLU A 1 277 ? 14.736 8.463 -57.601 1.00 82.56 277 GLU A C 1
ATOM 2267 O O . GLU A 1 277 ? 15.258 7.601 -56.889 1.00 82.56 277 GLU A O 1
ATOM 2272 N N . LYS A 1 278 ? 15.179 9.727 -57.591 1.00 82.44 278 LYS A N 1
ATOM 2273 C CA . LYS A 1 278 ? 16.331 10.169 -56.792 1.00 82.44 278 LYS A CA 1
ATOM 2274 C C . LYS A 1 278 ? 16.076 10.041 -55.292 1.00 82.44 278 LYS A C 1
ATOM 2276 O O . LYS A 1 278 ? 16.994 9.709 -54.534 1.00 82.44 278 LYS A O 1
ATOM 2281 N N . GLU A 1 279 ? 14.845 10.282 -54.850 1.00 83.94 279 GLU A N 1
ATOM 2282 C CA . GLU A 1 279 ? 14.442 10.132 -53.454 1.00 83.94 279 GLU A CA 1
ATOM 2283 C C . GLU A 1 279 ? 14.406 8.656 -53.045 1.00 83.94 279 GLU A C 1
ATOM 2285 O O . GLU A 1 279 ? 14.887 8.301 -51.962 1.00 83.94 279 GLU A O 1
ATOM 2290 N N . VAL A 1 280 ? 13.927 7.789 -53.938 1.00 86.62 280 VAL A N 1
ATOM 2291 C CA . VAL A 1 280 ? 13.902 6.333 -53.742 1.00 86.62 280 VAL A CA 1
ATOM 2292 C C . VAL A 1 280 ? 15.321 5.782 -53.615 1.00 86.62 280 VAL A C 1
ATOM 2294 O O . VAL A 1 280 ? 15.633 5.102 -52.636 1.00 86.62 280 VAL A O 1
ATOM 2297 N N . PHE A 1 281 ? 16.229 6.153 -54.521 1.00 83.94 281 PHE A N 1
ATOM 2298 C CA . PHE A 1 281 ? 17.634 5.739 -54.453 1.00 83.94 281 PHE A CA 1
ATOM 2299 C C . PHE A 1 281 ? 18.329 6.208 -53.172 1.00 83.94 281 PHE A C 1
ATOM 2301 O O . PHE A 1 281 ? 19.104 5.462 -52.564 1.00 83.94 281 PHE A O 1
ATOM 2308 N N . LYS A 1 282 ? 18.025 7.427 -52.712 1.00 85.75 282 LYS A N 1
ATOM 2309 C CA . LYS A 1 282 ? 18.561 7.956 -51.452 1.00 85.75 282 LYS A CA 1
ATOM 2310 C C . LYS A 1 282 ? 18.097 7.142 -50.243 1.00 85.75 282 LYS A C 1
ATOM 2312 O O . LYS A 1 282 ? 18.862 7.006 -49.288 1.00 85.75 282 LYS A O 1
ATOM 2317 N N . HIS A 1 283 ? 16.877 6.606 -50.271 1.00 82.44 283 HIS A N 1
ATOM 2318 C CA . HIS A 1 283 ? 16.349 5.748 -49.211 1.00 82.44 283 HIS A CA 1
ATOM 2319 C C . HIS A 1 283 ? 16.894 4.323 -49.287 1.00 82.44 283 HIS A C 1
ATOM 2321 O O . HIS A 1 283 ? 17.309 3.801 -48.256 1.00 82.44 283 HIS A O 1
ATOM 2327 N N . ILE A 1 284 ? 16.999 3.735 -50.482 1.00 82.50 284 ILE A N 1
ATOM 2328 C CA . ILE A 1 284 ? 17.605 2.409 -50.686 1.00 82.50 284 ILE A CA 1
ATOM 2329 C C . ILE A 1 284 ? 19.042 2.389 -50.157 1.00 82.50 284 ILE A C 1
ATOM 2331 O O . ILE A 1 284 ? 19.420 1.482 -49.424 1.00 82.50 284 ILE A O 1
ATOM 2335 N N . LYS A 1 285 ? 19.823 3.442 -50.426 1.00 81.06 285 LYS A N 1
ATOM 2336 C CA . LYS A 1 285 ? 21.207 3.561 -49.940 1.00 81.06 285 LYS A CA 1
ATOM 2337 C C . LYS A 1 285 ? 21.322 3.675 -48.411 1.00 81.06 285 LYS A C 1
ATOM 2339 O O . LYS A 1 285 ? 22.394 3.444 -47.863 1.00 81.06 285 LYS A O 1
ATOM 2344 N N . LYS A 1 286 ? 20.243 4.062 -47.721 1.00 79.88 286 LYS A N 1
ATOM 2345 C CA . LYS A 1 286 ? 20.181 4.134 -46.250 1.00 79.88 286 LYS A CA 1
ATOM 2346 C C . LYS A 1 286 ? 19.740 2.820 -45.603 1.00 79.88 286 LYS A C 1
ATOM 2348 O O . LYS A 1 286 ? 19.846 2.700 -44.382 1.00 79.88 286 LYS A O 1
ATOM 2353 N N . LEU A 1 287 ? 19.222 1.863 -46.374 1.00 77.88 287 LEU A N 1
ATOM 2354 C CA . LEU A 1 287 ? 18.870 0.548 -45.853 1.00 77.88 287 LEU A CA 1
ATOM 2355 C C . LEU A 1 287 ? 20.154 -0.234 -45.552 1.00 77.88 287 LEU A C 1
ATOM 2357 O O . LEU A 1 287 ? 21.128 -0.170 -46.299 1.00 77.88 287 LEU A O 1
ATOM 2361 N N . LYS A 1 288 ? 20.166 -0.961 -44.431 1.00 75.88 288 LYS A N 1
ATOM 2362 C CA . LYS A 1 288 ? 21.271 -1.868 -44.100 1.00 75.88 288 LYS A CA 1
ATOM 2363 C C . LYS A 1 288 ? 21.274 -3.011 -45.119 1.00 75.88 288 LYS A C 1
ATOM 2365 O O . LYS A 1 288 ? 20.229 -3.617 -45.337 1.00 75.88 288 LYS A O 1
ATOM 2370 N N . THR A 1 289 ? 22.424 -3.287 -45.733 1.00 65.62 289 THR A N 1
ATOM 2371 C CA . THR A 1 289 ? 22.592 -4.375 -46.714 1.00 65.62 289 THR A CA 1
ATOM 2372 C C . THR A 1 289 ? 22.568 -5.751 -46.061 1.00 65.62 289 THR A C 1
ATOM 2374 O O . THR A 1 289 ? 22.136 -6.715 -46.684 1.00 65.62 289 THR A O 1
ATOM 2377 N N . ASP A 1 290 ? 22.973 -5.825 -44.794 1.00 63.75 290 ASP A N 1
ATOM 2378 C CA . ASP A 1 290 ? 23.025 -7.074 -44.048 1.00 63.75 290 ASP A CA 1
ATOM 2379 C C . ASP A 1 290 ? 21.777 -7.265 -43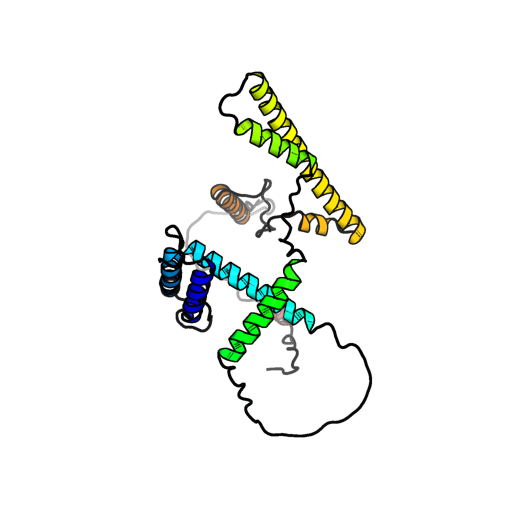.189 1.00 63.75 290 ASP A C 1
ATOM 2381 O O . ASP A 1 290 ? 21.397 -6.408 -42.378 1.00 63.75 290 ASP A O 1
ATOM 2385 N N . LYS A 1 291 ? 21.158 -8.441 -43.331 1.00 64.25 291 LYS A N 1
ATOM 2386 C CA . LYS A 1 291 ? 20.245 -8.970 -42.316 1.00 64.25 291 LYS A CA 1
ATOM 2387 C C . LYS A 1 291 ? 21.042 -9.073 -41.012 1.00 64.25 291 LYS A C 1
ATOM 2389 O O . LYS A 1 291 ? 22.171 -9.558 -41.019 1.00 64.25 291 LYS A O 1
ATOM 2394 N N . SER A 1 292 ? 20.469 -8.589 -39.908 1.00 57.34 292 SER A N 1
ATOM 2395 C CA . SER A 1 292 ? 21.111 -8.663 -38.590 1.00 57.34 292 SER A CA 1
ATOM 2396 C C . SER A 1 292 ? 21.544 -10.112 -38.341 1.00 57.34 292 SER A C 1
ATOM 2398 O O . SER A 1 292 ? 20.682 -10.987 -38.454 1.00 57.34 292 SER A O 1
ATOM 2400 N N . PRO A 1 293 ? 22.830 -10.392 -38.058 1.00 54.47 293 PRO A N 1
ATOM 2401 C CA . PRO A 1 293 ? 23.291 -11.764 -37.924 1.00 54.47 293 PRO A CA 1
ATOM 2402 C C . PRO A 1 293 ? 22.531 -12.420 -36.773 1.00 54.47 293 PRO A C 1
ATOM 2404 O O . PRO A 1 293 ? 22.533 -11.919 -35.646 1.00 54.47 293 PRO A O 1
ATOM 2407 N N . CYS A 1 294 ? 21.833 -13.512 -37.080 1.00 55.19 294 CYS A N 1
ATOM 2408 C CA . CYS A 1 294 ? 21.373 -14.434 -36.054 1.00 55.19 294 CYS A CA 1
ATOM 2409 C C . CYS A 1 294 ? 22.631 -15.047 -35.403 1.00 55.19 294 CYS A C 1
ATOM 2411 O O . CYS A 1 294 ? 23.608 -15.274 -36.126 1.00 55.19 294 CYS A O 1
ATOM 2413 N N . PRO A 1 295 ? 22.653 -15.317 -34.085 1.00 60.69 295 PRO A N 1
ATOM 2414 C CA . PRO A 1 295 ? 23.822 -15.885 -33.404 1.00 60.69 295 PRO A CA 1
ATOM 2415 C C . PRO A 1 295 ? 24.333 -17.199 -34.016 1.00 60.69 295 PRO A C 1
ATOM 2417 O O . PRO A 1 295 ? 25.497 -17.536 -33.835 1.00 60.69 295 PRO A O 1
ATOM 2420 N N . ASP A 1 296 ? 23.490 -17.895 -34.781 1.00 63.97 296 ASP A N 1
ATOM 2421 C CA . ASP A 1 296 ? 23.774 -19.220 -35.338 1.00 63.97 296 ASP A CA 1
ATOM 2422 C C . ASP A 1 296 ? 24.464 -19.197 -36.715 1.00 63.97 296 ASP A C 1
ATOM 2424 O O . ASP A 1 296 ? 24.603 -20.236 -37.351 1.00 63.97 296 ASP A O 1
ATOM 2428 N N . GLY A 1 297 ? 24.899 -18.034 -37.215 1.00 57.34 297 GLY A N 1
ATOM 2429 C CA . GLY A 1 297 ? 25.773 -17.947 -38.397 1.00 57.34 297 GLY A CA 1
ATOM 2430 C C . GLY A 1 297 ? 25.165 -18.390 -39.738 1.00 57.34 297 GLY A C 1
ATOM 2431 O O . GLY A 1 297 ? 25.873 -18.409 -40.742 1.00 57.34 297 GLY A O 1
ATOM 2432 N N . ILE A 1 298 ? 23.869 -18.707 -39.796 1.00 57.59 298 ILE A N 1
ATOM 2433 C CA . ILE A 1 298 ? 23.182 -19.109 -41.029 1.00 57.59 298 ILE A CA 1
ATOM 2434 C C . ILE A 1 298 ? 22.397 -17.917 -41.589 1.00 57.59 298 ILE A C 1
ATOM 2436 O O . ILE A 1 298 ? 21.532 -17.347 -40.919 1.00 57.59 298 ILE A O 1
ATOM 2440 N N . GLN A 1 299 ? 22.690 -17.539 -42.835 1.00 55.88 299 GLN A N 1
ATOM 2441 C CA . GLN A 1 299 ? 21.844 -16.636 -43.617 1.00 55.88 299 GLN A CA 1
ATOM 2442 C C . GLN A 1 299 ? 20.754 -17.450 -44.329 1.00 55.88 299 GLN A C 1
ATOM 2444 O O . GLN A 1 299 ? 21.044 -18.497 -44.901 1.00 55.88 299 GLN A O 1
ATOM 2449 N N . ASN A 1 300 ? 19.510 -16.964 -44.279 1.00 54.12 300 ASN A N 1
ATOM 2450 C CA . ASN A 1 300 ? 18.375 -17.498 -45.042 1.00 54.12 300 ASN A CA 1
ATOM 2451 C C . ASN A 1 300 ? 18.294 -16.856 -46.426 1.00 54.12 300 ASN A C 1
ATOM 2453 O O . ASN A 1 300 ? 18.410 -15.598 -46.476 1.00 54.12 300 ASN A O 1
#

Sequence (300 aa):
MADILTEREVLVDVLALYKDFPCLWDTSHELYCNRDARNRALQIPRDCHSRFDRSITVNDVKKKIENMRAAYRQENNEENRGDNSIDQITDDEISQPASTSEQQFTIPNPTNATRKRRLQDLHSLVSLQLGNNILFPSWRFITNKPTKTLLKKRTNLLKTKQKTKEMKKELSTLFKTTSKAIDKDYKDHRYKIIVENIYTHRSTKRAYKELTTHKSWIQNLRSKTKETKTRIDIINCATDYYKQLYTKPTPCLSSITATSAAIPKPQSVIDLPPVDEKEVFKHIKKLKTDKSPCPDGIQN

Organism: NCBI:txid345717

=== Feature glossary ===
Legend for the data blocks above and below:

— What the protein is —

The amino-acid sequence is the protein's primary structure: the linear order of residues from the N-terminus to the C-terminus, written in one-letter code. Everything else here — the 3D coordinates, the secondary structure, the domain annotations — is ultimately a consequence of this string.

Database cross-references. InterPro integrates a dozen domain/family signature databases into unified entries with residue-range hits. GO terms attach function/process/location labels with evidence codes. CATH codes position the fold in a four-level structural taxonomy. Organism is the NCBI-taxonomy species name.

— Where its atoms are —

The mmCIF block holds the 3D Cartesian coordinates of each backbone atom (N, Cα, C, O) in ångströms. mmCIF is the PDB's canonical archive format — a tagged-loop text representation of the atomic model.

The six renders are orthographic views along the three Cartesian axes in both directions. Representation (cartoon, sticks, or surface) and color scheme (sequence-rainbow or by-chain) vary across proteins so the training set covers all the common visualization conventions.

— Local backbone conformation —

Secondary structure is the local, repeating backbone conformation. DSSP classifies it into eight states by reading the hydrogen-bond network: three helix types (H, G, I), two β types (E, B), two non-regular types (T, S), and unstructured coil (-).

SS3 is a coarse helix/strand/coil call (letters a/b/c) made by the P-SEA algorithm from inter-Cα distances and dihedrals. It is less detailed than DSSP but needs only Cα positions.

Backbone dihedral angles. Every residue except chain termini has a φ (preceding-C → N → Cα → C) and a ψ (N → Cα → C → next-N). They are reported in degrees following the IUPAC sign convention. Secondary structure is essentially a statement about which (φ, ψ) basin each residue occupies.

— Global shape and packing —

The geometric summary reports three shape descriptors.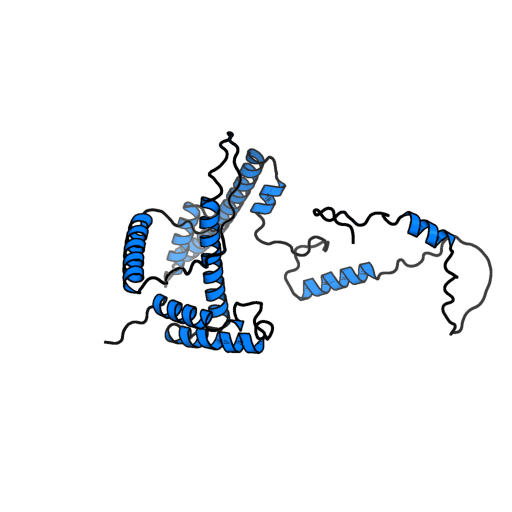 Rg (radius of gyration) measures how spread out the Cα atoms are about their centre of mass; compact globular proteins have small Rg, elongated or unfolded ones large. Cα contacts (<8 Å, |i−j|>4) count long-range residue pairs in spatial proximity — high for tightly packed folds, near zero for rods or random coil. The bounding-box extents give the protein's footprint along x, y, z in Å.

Solvent accessibility: the surface area of each residue that a 1.4 Å water probe can touch, in Å². When only backbone atoms are present the absolute values are lower than full-atom SASA (side chains contribute most of the area) and are flagged as backbone-only.

Plot images: a contact map (which residues are close in 3D, as an N×N binary image), a Ramachandran scatter (backbone torsion angles, revealing secondary-structure composition at a glance), and — for AlphaFold structures — a PAE heatmap (pairwise prediction confidence).

— Structural neighborhood —

Foldseek's 3Di representation compresses backbone geometry into a per-residue letter drawn from a learned twenty-state alphabet. It captures the tertiary interaction pattern around each residue — which residues are packed against it in space, regardless of where they are in sequence.

Structural nearest neighbors (via Foldseek easy-search vs the PDB). Reported per hit: target PDB id, E-value, and alignment TM-score. A TM-score above ~0.5 is the conventional threshold for 'same fold'.

— Confidence and disorder —

pLDDT (predicted Local Distance Difference Test) is AlphaFold's per-residue confidence score, ranging from 0 to 100. Values above 90 indicate high confidence (typically well-packed cores); 70–90 is confident; 50–70 low confidence; below 50 usually means the region is disordered or the prediction is unreliable there. AlphaFold stores pLDDT in the mmCIF B-factor column.

For experimental (PDB) structures, the B-factor (temperature factor) quantifies the positional spread of each atom in the crystal — a combination of thermal vibration and static disorder — in units of Å². High B-factors mark flexible loops or poorly resolved regions; low B-factors mark the rigid, well-ordered core.

Predicted Aligned Error (PAE) is an AlphaFold confidence matrix: entry (i, j) is the expected error in the position of residue j, in ångströms, when the prediction is superimposed on the true structure at residue i. Low PAE within a block of residues means that block is internally rigid and well-predicted; high PAE between two blocks means their relative placement is uncertain even if each block individually is confident.